Protein AF-A0A7J4B495-F1 (afdb_monomer_lite)

Secondary structure (DSSP, 8-state):
----PPP---PPPPPPPP-------------S---HHHHTTTT----S--S---GGG-----PPPHHHHHHHHHHHHHHHTTPEEEEEEE-SSSEEEEEEEETTEEEEEEEETTTEEEEESS--PPPSS--HHHHHHHHHHTT-EEEEEE--TTSSEEEEEEEETTEEEEEEEE-STT-EEEEEEGGGTTEEEEES--EE-SS-EE-TTSBP---

pLDDT: mean 76.3, std 25.97, range [24.94, 98.62]

Structure (mmCIF, N/CA/C/O backbone):
data_AF-A0A7J4B495-F1
#
_entry.id   AF-A0A7J4B495-F1
#
loop_
_atom_site.group_PDB
_atom_site.id
_atom_site.type_symbol
_atom_site.label_atom_id
_atom_site.label_alt_id
_atom_site.label_comp_id
_atom_site.label_asym_id
_atom_site.label_entity_id
_atom_site.label_seq_id
_atom_site.pdbx_PDB_ins_code
_atom_site.Cartn_x
_atom_site.Cartn_y
_atom_site.Cartn_z
_atom_site.occupancy
_atom_site.B_iso_or_equiv
_atom_site.auth_seq_id
_atom_site.auth_comp_id
_atom_site.auth_asym_id
_atom_site.auth_atom_id
_atom_site.pdbx_PDB_model_num
ATOM 1 N N . MET A 1 1 ? 45.928 53.768 61.281 1.00 44.25 1 MET A N 1
ATOM 2 C CA . MET A 1 1 ? 46.251 52.403 61.746 1.00 44.25 1 MET A CA 1
ATOM 3 C C . MET A 1 1 ? 44.958 51.709 62.121 1.00 44.25 1 MET A C 1
ATOM 5 O O . MET A 1 1 ? 44.380 52.077 63.130 1.00 44.25 1 MET A O 1
ATOM 9 N N . LEU A 1 2 ? 44.488 50.797 61.270 1.00 39.75 2 LEU A N 1
ATOM 10 C CA . LEU A 1 2 ? 43.827 49.526 61.597 1.00 39.75 2 LEU A CA 1
ATOM 11 C C . LEU A 1 2 ? 43.293 48.959 60.277 1.00 39.75 2 LEU A C 1
ATOM 13 O O . LEU A 1 2 ? 42.481 49.580 59.598 1.00 39.75 2 LEU A O 1
ATOM 17 N N . LEU A 1 3 ? 43.879 47.830 59.885 1.00 41.00 3 LEU A N 1
ATOM 18 C CA . LEU A 1 3 ? 43.593 47.092 58.664 1.00 41.00 3 LEU A CA 1
ATOM 19 C C . LEU A 1 3 ? 42.232 46.393 58.753 1.00 41.00 3 LEU A C 1
ATOM 21 O O . LEU A 1 3 ? 41.859 45.900 59.814 1.00 41.00 3 LEU A O 1
ATOM 25 N N . SER A 1 4 ? 41.575 46.210 57.610 1.00 43.34 4 SER A N 1
ATOM 26 C CA . SER A 1 4 ? 40.786 44.998 57.365 1.00 43.34 4 SER A CA 1
ATOM 27 C C . SER A 1 4 ? 40.998 44.522 55.913 1.00 43.34 4 SER A C 1
ATOM 29 O O . SER A 1 4 ? 41.093 45.360 55.014 1.00 43.34 4 SER A O 1
ATOM 31 N N . PRO A 1 5 ? 41.184 43.206 55.685 1.00 52.09 5 PRO A N 1
ATOM 32 C CA . PRO A 1 5 ? 41.554 42.626 54.388 1.00 52.09 5 PRO A CA 1
ATOM 33 C C . PRO A 1 5 ? 40.331 42.313 53.496 1.00 52.09 5 PRO A C 1
ATOM 35 O O . PRO A 1 5 ? 39.200 42.316 53.987 1.00 52.09 5 PRO A O 1
ATOM 38 N N . PRO A 1 6 ? 40.533 42.013 52.193 1.00 42.44 6 PRO A N 1
ATOM 39 C CA . PRO A 1 6 ? 39.452 41.656 51.277 1.00 42.44 6 PRO A CA 1
ATOM 40 C C . PRO A 1 6 ? 38.957 40.219 51.502 1.00 42.44 6 PRO A C 1
ATOM 42 O O . PRO A 1 6 ? 39.735 39.303 51.766 1.00 42.44 6 PRO A O 1
ATOM 45 N N . VAL A 1 7 ? 37.645 40.034 51.361 1.00 41.75 7 VAL A N 1
ATOM 46 C CA . VAL A 1 7 ? 36.942 38.749 51.464 1.00 41.75 7 VAL A CA 1
ATOM 47 C C . VAL A 1 7 ? 37.062 37.984 50.140 1.00 41.75 7 VAL A C 1
ATOM 49 O O . VAL A 1 7 ? 36.640 38.473 49.095 1.00 41.75 7 VAL A O 1
ATOM 52 N N . ILE A 1 8 ? 37.601 36.767 50.194 1.00 37.16 8 ILE A N 1
ATOM 53 C CA . ILE A 1 8 ? 37.490 35.721 49.163 1.00 37.16 8 ILE A CA 1
ATOM 54 C C . ILE A 1 8 ? 37.090 34.430 49.904 1.00 37.16 8 ILE A C 1
ATOM 56 O O . ILE A 1 8 ? 37.466 34.296 51.068 1.00 37.16 8 ILE A O 1
ATOM 60 N N . ILE A 1 9 ? 36.443 33.484 49.188 1.00 36.00 9 ILE A N 1
ATOM 61 C CA . ILE A 1 9 ? 36.297 32.029 49.479 1.00 36.00 9 ILE A CA 1
ATOM 62 C C . ILE A 1 9 ? 35.017 31.706 50.298 1.00 36.00 9 ILE A C 1
ATOM 64 O O . ILE A 1 9 ? 34.790 32.324 51.325 1.00 36.00 9 ILE A O 1
ATOM 68 N N . LEU A 1 10 ? 34.100 30.780 49.969 1.00 34.19 10 LEU A N 1
ATOM 69 C CA . LEU A 1 10 ? 33.969 29.695 48.981 1.00 34.19 10 LEU A CA 1
ATOM 70 C C . LEU A 1 10 ? 32.470 29.343 48.833 1.00 34.19 10 LEU A C 1
ATOM 72 O O . LEU A 1 10 ? 31.723 29.381 49.809 1.00 34.19 10 LEU A O 1
ATOM 76 N N . SER A 1 11 ? 32.051 28.929 47.637 1.00 34.31 11 SER A N 1
ATOM 77 C CA . SER A 1 11 ? 30.763 28.274 47.378 1.00 34.31 11 SER A CA 1
ATOM 78 C C . SER A 1 11 ? 30.642 26.967 48.171 1.00 34.31 11 SER A C 1
ATOM 80 O O . SER A 1 11 ? 31.458 26.060 47.996 1.00 34.31 11 SER A O 1
ATOM 82 N N . SER A 1 12 ? 29.623 26.861 49.019 1.00 36.34 12 SER A N 1
ATOM 83 C CA . SER A 1 12 ? 29.252 25.626 49.709 1.00 36.34 12 SER A CA 1
ATOM 84 C C . SER A 1 12 ? 28.647 24.598 48.733 1.00 36.34 12 SER A C 1
ATOM 86 O O . SER A 1 12 ? 27.970 24.978 47.774 1.00 36.34 12 SER A O 1
ATOM 88 N N . PRO A 1 13 ? 28.883 23.290 48.947 1.00 39.25 13 PRO A N 1
ATOM 89 C CA . PRO A 1 13 ? 28.337 22.237 48.100 1.00 39.25 13 PRO A CA 1
ATOM 90 C C . PRO A 1 13 ? 26.846 22.029 48.401 1.00 39.25 13 PRO A C 1
ATOM 92 O O . PRO A 1 13 ? 26.441 21.899 49.556 1.00 39.25 13 PRO A O 1
ATOM 95 N N . VAL A 1 14 ? 26.029 21.988 47.349 1.00 54.09 14 VAL A N 1
ATOM 96 C CA . VAL A 1 14 ? 24.598 21.663 47.427 1.00 54.09 14 VAL A CA 1
ATOM 97 C C . VAL A 1 14 ? 24.444 20.166 47.748 1.00 54.09 14 VAL A C 1
ATOM 99 O O . VAL A 1 14 ? 25.033 19.346 47.041 1.00 54.09 14 VAL A O 1
ATOM 102 N N . PRO A 1 15 ? 23.679 19.773 48.784 1.00 43.50 15 PRO A N 1
ATOM 103 C CA . PRO A 1 15 ? 23.438 18.364 49.090 1.00 43.50 15 PRO A CA 1
ATOM 104 C C . PRO A 1 15 ? 22.461 17.734 48.079 1.00 43.50 15 PRO A C 1
ATOM 106 O O . PRO A 1 15 ? 21.543 18.415 47.612 1.00 43.50 15 PRO A O 1
ATOM 109 N N . PRO A 1 16 ? 22.604 16.439 47.738 1.00 44.75 16 PRO A N 1
ATOM 110 C CA . PRO A 1 16 ? 21.670 15.773 46.841 1.00 44.75 16 PRO A CA 1
ATOM 111 C C . PRO A 1 16 ? 20.323 15.534 47.540 1.00 44.75 16 PRO A C 1
ATOM 113 O O . PRO A 1 16 ? 20.264 15.094 48.688 1.00 44.75 16 PRO A O 1
ATOM 116 N N . LEU A 1 17 ? 19.237 15.830 46.824 1.00 44.00 17 LEU A N 1
ATOM 117 C CA . LEU A 1 17 ? 17.861 15.566 47.250 1.00 44.00 17 LEU A CA 1
ATOM 118 C C . LEU A 1 17 ? 17.556 14.052 47.258 1.00 44.00 17 LEU A C 1
ATOM 120 O O . LEU A 1 17 ? 18.130 13.308 46.458 1.00 44.00 17 LEU A O 1
ATOM 124 N N . PRO A 1 18 ? 16.637 13.580 48.121 1.00 35.12 18 PRO A N 1
ATOM 125 C CA . PRO A 1 18 ? 16.347 12.159 48.274 1.00 35.12 18 PRO A CA 1
ATOM 126 C C . PRO A 1 18 ? 15.501 11.626 47.108 1.00 35.12 18 PRO A C 1
ATOM 128 O O . PRO A 1 18 ? 14.444 12.166 46.780 1.00 35.12 18 PRO A O 1
ATOM 131 N N . VAL A 1 19 ? 15.941 10.516 46.512 1.00 36.12 19 VAL A N 1
ATOM 132 C CA . VAL A 1 19 ? 15.132 9.693 45.602 1.00 36.12 19 VAL A CA 1
ATOM 133 C C . VAL A 1 19 ? 14.098 8.920 46.420 1.00 36.12 19 VAL A C 1
ATOM 135 O O . VAL A 1 19 ? 14.439 8.023 47.189 1.00 36.12 19 VAL A O 1
ATOM 138 N N . SER A 1 20 ? 12.824 9.274 46.262 1.00 32.25 20 SER A N 1
ATOM 139 C CA . SER A 1 20 ? 11.707 8.471 46.758 1.00 32.25 20 SER A CA 1
ATOM 140 C C . SER A 1 20 ? 11.461 7.305 45.798 1.00 32.25 20 SER A C 1
ATOM 142 O O . SER A 1 20 ? 11.148 7.492 44.624 1.00 32.25 20 SER A O 1
ATOM 144 N N . PHE A 1 21 ? 11.611 6.077 46.295 1.00 28.73 21 PHE A N 1
ATOM 145 C CA . PHE A 1 21 ? 11.146 4.878 45.606 1.00 28.73 21 PHE A CA 1
ATOM 146 C C . PHE A 1 21 ? 9.628 4.780 45.779 1.00 28.73 21 PHE A C 1
ATOM 148 O O . PHE A 1 21 ? 9.144 4.300 46.800 1.00 28.73 21 PHE A O 1
ATOM 155 N N . PHE A 1 22 ? 8.863 5.232 44.786 1.00 27.34 22 PHE A N 1
ATOM 156 C CA . PHE A 1 22 ? 7.465 4.828 44.661 1.00 27.34 22 PHE A CA 1
ATOM 157 C C . PHE A 1 22 ? 7.419 3.456 43.983 1.00 27.34 22 PHE A C 1
ATOM 159 O O . PHE A 1 22 ? 7.643 3.337 42.778 1.00 27.34 22 PHE A O 1
ATOM 166 N N . SER A 1 23 ? 7.127 2.407 44.753 1.00 26.56 23 SER A N 1
ATOM 167 C CA . SER A 1 23 ? 6.687 1.130 44.197 1.00 26.56 23 SER A CA 1
ATOM 168 C C . SER A 1 23 ? 5.279 1.312 43.625 1.00 26.56 23 SER A C 1
ATOM 170 O O . SER A 1 23 ? 4.286 1.384 44.346 1.00 26.56 23 SER A O 1
ATOM 172 N N . CYS A 1 24 ? 5.176 1.423 42.301 1.00 25.56 24 CYS A N 1
ATOM 173 C CA . CYS A 1 24 ? 3.890 1.321 41.6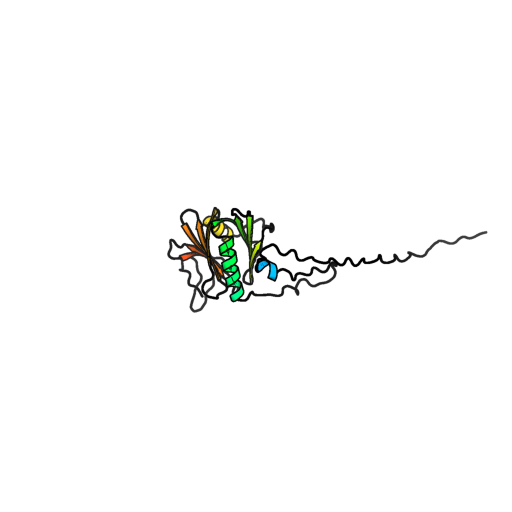24 1.00 25.56 24 CYS A CA 1
ATOM 174 C C . CYS A 1 24 ? 3.561 -0.166 41.450 1.00 25.56 24 CYS A C 1
ATOM 176 O O . CYS A 1 24 ? 4.073 -0.834 40.551 1.00 25.56 24 CYS A O 1
ATOM 178 N N . SER A 1 25 ? 2.735 -0.698 42.347 1.00 27.20 25 SER A N 1
ATOM 179 C CA . SER A 1 25 ? 2.121 -2.016 42.207 1.00 27.20 25 SER A CA 1
ATOM 180 C C . SER A 1 25 ? 1.138 -1.973 41.035 1.00 27.20 25 SER A C 1
ATOM 182 O O . SER A 1 25 ? 0.016 -1.490 41.181 1.00 27.20 25 SER A O 1
ATOM 184 N N . ILE A 1 26 ? 1.546 -2.454 39.858 1.00 32.84 26 ILE A N 1
ATOM 185 C CA . ILE A 1 26 ? 0.640 -2.600 38.713 1.00 32.84 26 ILE A CA 1
ATOM 186 C C . ILE A 1 26 ? -0.366 -3.702 39.053 1.00 32.84 26 ILE A C 1
ATOM 188 O O . ILE A 1 26 ? -0.047 -4.890 39.057 1.00 32.84 26 ILE A O 1
ATOM 192 N N . SER A 1 27 ? -1.593 -3.296 39.364 1.00 24.94 27 SER A N 1
ATOM 193 C CA . SER A 1 27 ? -2.737 -4.195 39.466 1.00 24.94 27 SER A CA 1
ATOM 194 C C . SER A 1 27 ? -3.170 -4.555 38.045 1.00 24.94 27 SER A C 1
ATOM 196 O O . SER A 1 27 ? -3.608 -3.690 37.287 1.00 24.94 27 SER A O 1
ATOM 198 N N . PHE A 1 28 ? -3.036 -5.823 37.658 1.00 28.80 28 PHE A N 1
ATOM 199 C CA . PHE A 1 28 ? -3.594 -6.313 36.399 1.00 28.80 28 PHE A CA 1
ATOM 200 C C . PHE A 1 28 ? -5.125 -6.307 36.491 1.00 28.80 28 PHE A C 1
ATOM 202 O O . PHE A 1 28 ? -5.724 -7.173 37.124 1.00 28.80 28 PHE A O 1
ATOM 209 N N . SER A 1 29 ? -5.757 -5.323 35.850 1.00 25.58 29 SER A N 1
ATOM 210 C CA . SER A 1 29 ? -7.186 -5.365 35.541 1.00 25.58 29 SER A CA 1
ATOM 211 C C . SER A 1 29 ? -7.393 -6.256 34.317 1.00 25.58 29 SER A C 1
ATOM 213 O O . SER A 1 29 ? -7.015 -5.919 33.194 1.00 25.58 29 SER A O 1
ATOM 215 N N . THR A 1 30 ? -7.962 -7.434 34.547 1.00 36.03 30 THR A N 1
ATOM 216 C CA . THR A 1 30 ? -8.329 -8.431 33.541 1.00 36.03 30 THR A CA 1
ATOM 217 C C . THR A 1 30 ? -9.576 -7.995 32.768 1.00 36.03 30 THR A C 1
ATOM 219 O O . THR A 1 30 ? -10.650 -8.555 32.944 1.00 36.03 30 THR A O 1
ATOM 222 N N . SER A 1 31 ? -9.468 -6.996 31.889 1.00 36.59 31 SER A N 1
ATOM 223 C CA . SER A 1 31 ? -10.522 -6.731 30.896 1.00 36.59 31 SER A CA 1
ATOM 224 C C . SER A 1 31 ? -10.042 -5.832 29.760 1.00 36.59 31 SER A C 1
ATOM 226 O O . SER A 1 31 ? -10.298 -4.630 29.740 1.00 36.59 31 SER A O 1
ATOM 228 N N . SER A 1 32 ? -9.345 -6.404 28.781 1.00 33.44 32 SER A N 1
ATOM 229 C CA . SER A 1 32 ? -9.397 -5.982 27.372 1.00 33.44 32 SER A CA 1
ATOM 230 C C . SER A 1 32 ? -8.533 -6.924 26.539 1.00 33.44 32 SER A C 1
ATOM 232 O O . SER A 1 32 ? -7.448 -7.322 26.950 1.00 33.44 32 SER A O 1
ATOM 234 N N . ARG A 1 33 ? -9.038 -7.325 25.370 1.00 37.97 33 ARG A N 1
ATOM 235 C CA . ARG A 1 33 ? -8.325 -8.160 24.396 1.00 37.97 33 ARG A CA 1
ATOM 236 C C . ARG A 1 33 ? -7.013 -7.471 24.007 1.00 37.97 33 ARG A C 1
ATOM 238 O O . ARG A 1 33 ? -7.027 -6.518 23.232 1.00 37.97 33 ARG A O 1
ATOM 245 N N . VAL A 1 34 ? -5.899 -7.933 24.566 1.00 31.89 34 VAL A N 1
ATOM 246 C CA . VAL A 1 34 ? -4.565 -7.418 24.252 1.00 31.89 34 VAL A CA 1
ATOM 247 C C . VAL A 1 34 ? -4.221 -7.860 22.828 1.00 31.89 34 VAL A C 1
ATOM 249 O O . VAL A 1 34 ? -4.148 -9.053 22.545 1.00 31.89 34 VAL A O 1
ATOM 252 N N . SER A 1 35 ? -4.083 -6.899 21.913 1.00 45.44 35 SER A N 1
ATOM 253 C CA . SER A 1 35 ? -3.588 -7.144 20.553 1.00 45.44 35 SER A CA 1
ATOM 254 C C . SER A 1 35 ? -2.148 -7.663 20.628 1.00 45.44 35 SER A C 1
ATOM 256 O O . SER A 1 35 ? -1.339 -7.127 21.391 1.00 45.44 35 SER A O 1
ATOM 258 N N . LEU A 1 36 ? -1.813 -8.680 19.826 1.00 48.28 36 LEU A N 1
ATOM 259 C CA . LEU A 1 36 ? -0.447 -9.207 19.708 1.00 48.28 36 LEU A CA 1
ATOM 260 C C . LEU A 1 36 ? 0.547 -8.096 19.326 1.00 48.28 36 LEU A C 1
ATOM 262 O O . LEU A 1 36 ? 1.655 -8.066 19.858 1.00 48.28 36 LEU A O 1
ATOM 266 N N . MET A 1 37 ? 0.123 -7.106 18.529 1.00 49.25 37 MET A N 1
ATOM 267 C CA . MET A 1 37 ? 0.935 -5.925 18.200 1.00 49.25 37 MET A CA 1
ATOM 268 C C . MET A 1 37 ? 1.259 -5.040 19.418 1.00 49.25 37 MET A C 1
ATOM 270 O O . MET A 1 37 ? 2.279 -4.356 19.415 1.00 49.25 37 MET A O 1
ATOM 274 N N . SER A 1 38 ? 0.433 -5.039 20.474 1.00 38.19 38 SER A N 1
ATOM 275 C CA . SER A 1 38 ? 0.736 -4.322 21.726 1.00 38.19 38 SER A CA 1
ATOM 276 C C . SER A 1 38 ? 1.693 -5.092 22.640 1.00 38.19 38 SER A C 1
ATOM 278 O O . SER A 1 38 ? 2.501 -4.470 23.330 1.00 38.19 38 SER A O 1
ATOM 280 N N . VAL A 1 39 ? 1.651 -6.429 22.628 1.00 36.12 39 VAL A N 1
ATOM 281 C CA . VAL A 1 39 ? 2.531 -7.263 23.470 1.00 36.12 39 VAL A CA 1
ATOM 282 C C . VAL A 1 39 ? 3.988 -7.152 23.017 1.00 36.12 39 VAL A C 1
ATOM 284 O O . VAL A 1 39 ? 4.874 -6.994 23.853 1.00 36.12 39 VAL A O 1
ATOM 287 N N . VAL A 1 40 ? 4.234 -7.109 21.704 1.00 40.62 40 VAL A N 1
ATOM 288 C CA . VAL A 1 40 ? 5.588 -6.949 21.138 1.00 40.62 40 VAL A CA 1
ATOM 289 C C . VAL A 1 40 ? 6.204 -5.577 21.475 1.00 40.62 40 VAL A C 1
ATOM 291 O O . VAL A 1 40 ? 7.421 -5.419 21.468 1.00 40.62 40 VAL A O 1
ATOM 294 N N . PHE A 1 41 ? 5.394 -4.579 21.850 1.00 39.91 41 PHE A N 1
ATOM 295 C CA . PHE A 1 41 ? 5.857 -3.206 22.088 1.00 39.91 41 PHE A CA 1
ATOM 296 C C . PHE A 1 41 ? 6.134 -2.857 23.564 1.00 39.91 41 PHE A C 1
ATOM 298 O O . PHE A 1 41 ? 6.632 -1.768 23.848 1.00 39.91 41 PHE A O 1
ATOM 305 N N . THR A 1 42 ? 5.842 -3.746 24.523 1.00 28.75 42 THR A N 1
ATOM 306 C CA . THR A 1 42 ? 5.923 -3.414 25.969 1.00 28.75 42 THR A CA 1
ATOM 307 C C . THR A 1 42 ? 7.346 -3.527 26.556 1.00 28.75 42 THR A C 1
ATOM 309 O O . THR A 1 42 ? 7.546 -3.357 27.753 1.00 28.75 42 THR A O 1
ATOM 312 N N . ALA A 1 43 ? 8.374 -3.731 25.727 1.00 30.86 43 ALA A N 1
ATOM 313 C CA . ALA A 1 43 ? 9.777 -3.787 26.155 1.00 30.86 43 ALA A CA 1
ATOM 314 C C . ALA A 1 43 ? 10.594 -2.530 25.780 1.00 30.86 43 ALA A C 1
ATOM 316 O O . ALA A 1 43 ? 11.787 -2.628 25.506 1.00 30.86 43 ALA A O 1
ATOM 317 N N . ILE A 1 44 ? 9.984 -1.337 25.767 1.00 34.62 44 ILE A N 1
ATOM 318 C CA . ILE A 1 44 ? 10.725 -0.067 25.643 1.00 34.62 44 ILE A CA 1
ATOM 319 C C . ILE A 1 44 ? 10.808 0.591 27.023 1.00 34.62 44 ILE A C 1
ATOM 321 O O . ILE A 1 44 ? 9.985 1.424 27.398 1.00 34.62 44 ILE A O 1
ATOM 325 N N . PHE A 1 45 ? 11.820 0.194 27.793 1.00 31.64 45 PHE A N 1
ATOM 326 C CA . PHE A 1 45 ? 12.253 0.909 28.989 1.00 31.64 45 PHE A CA 1
ATOM 327 C C . PHE A 1 45 ? 12.969 2.193 28.535 1.00 31.64 45 PHE A C 1
ATOM 329 O O . PHE A 1 45 ? 14.053 2.124 27.960 1.00 31.64 45 PHE A O 1
ATOM 336 N N . ILE A 1 46 ? 12.353 3.363 28.728 1.00 35.25 46 ILE A N 1
ATOM 337 C CA . ILE A 1 46 ? 12.997 4.661 28.472 1.00 35.25 46 ILE A CA 1
ATOM 338 C C . ILE A 1 46 ? 13.810 5.018 29.727 1.00 35.25 46 ILE A C 1
ATOM 340 O O . ILE A 1 46 ? 13.197 5.280 30.764 1.00 35.25 46 ILE A O 1
ATOM 344 N N . PRO A 1 47 ? 15.157 5.040 29.692 1.00 29.42 47 PRO A N 1
ATOM 345 C CA . PRO A 1 47 ? 15.933 5.485 30.839 1.00 29.42 47 PRO A CA 1
ATOM 346 C C . PRO A 1 47 ? 15.764 7.000 31.003 1.00 29.42 47 PRO A C 1
ATOM 348 O O . PRO A 1 47 ? 15.895 7.775 30.058 1.00 29.42 47 PRO A O 1
ATOM 351 N N . SER A 1 48 ? 15.462 7.430 32.223 1.00 34.34 48 SER A N 1
ATOM 352 C CA . SER A 1 48 ? 15.072 8.797 32.570 1.00 34.34 48 SER A CA 1
ATOM 353 C C . SER A 1 48 ? 16.237 9.788 32.713 1.00 34.34 48 SER A C 1
ATOM 355 O O . SER A 1 48 ? 16.103 10.746 33.468 1.00 34.34 48 SER A O 1
ATOM 357 N N . HIS A 1 49 ? 17.369 9.605 32.023 1.00 31.28 49 HIS A N 1
ATOM 358 C CA . HIS A 1 49 ? 18.482 10.570 32.021 1.00 31.28 49 HIS A CA 1
ATOM 359 C C . HIS A 1 49 ? 19.176 10.636 30.649 1.00 31.28 49 HIS A C 1
ATOM 361 O O . HIS A 1 49 ? 19.628 9.603 30.151 1.00 31.28 49 HIS A O 1
ATOM 367 N N . PRO A 1 50 ? 19.307 11.826 30.031 1.00 45.62 50 PRO A N 1
ATOM 368 C CA . PRO A 1 50 ? 19.996 11.971 28.764 1.00 45.62 50 PRO A CA 1
ATOM 369 C C . PRO A 1 50 ? 21.449 12.320 29.058 1.00 45.62 50 PRO A C 1
ATOM 371 O O . PRO A 1 50 ? 21.708 13.438 29.470 1.00 45.62 50 PRO A O 1
ATOM 374 N N . ASN A 1 51 ? 22.386 11.392 28.877 1.00 34.81 51 ASN A N 1
ATOM 375 C CA . ASN A 1 51 ? 23.778 11.730 28.569 1.00 34.81 51 ASN A CA 1
ATOM 376 C C . ASN A 1 51 ? 24.493 10.490 28.014 1.00 34.81 51 ASN A C 1
ATOM 378 O O . ASN A 1 51 ? 24.695 9.507 28.718 1.00 34.81 51 ASN A O 1
ATOM 382 N N . ASN A 1 52 ? 24.868 10.565 26.734 1.00 41.38 52 ASN A N 1
ATOM 383 C CA . ASN A 1 52 ? 25.713 9.609 26.009 1.00 41.38 52 ASN A CA 1
ATOM 384 C C . ASN A 1 52 ? 25.221 8.158 25.893 1.00 41.38 52 ASN A C 1
ATOM 386 O O . ASN A 1 52 ? 25.924 7.208 26.226 1.00 41.38 52 ASN A O 1
ATOM 390 N N . LEU A 1 53 ? 24.067 7.977 25.252 1.00 36.12 53 LEU A N 1
ATOM 391 C CA . LEU A 1 53 ? 23.802 6.747 24.508 1.00 36.12 53 LEU A CA 1
ATOM 392 C C . LEU A 1 53 ? 23.862 7.086 23.023 1.00 36.12 53 LEU A C 1
ATOM 394 O O . LEU A 1 53 ? 23.018 7.821 22.516 1.00 36.12 53 LEU A O 1
ATOM 398 N N . ASN A 1 54 ? 24.876 6.566 22.330 1.00 30.16 54 ASN A N 1
ATOM 399 C CA . ASN A 1 54 ? 24.895 6.520 20.874 1.00 30.16 54 ASN A CA 1
ATOM 400 C C . ASN A 1 54 ? 23.604 5.826 20.411 1.00 30.16 54 ASN A C 1
ATOM 402 O O . ASN A 1 54 ? 23.482 4.603 20.482 1.00 30.16 54 ASN A O 1
ATOM 406 N N . ILE A 1 55 ? 22.632 6.623 19.955 1.00 37.78 55 ILE A N 1
ATOM 407 C CA . ILE A 1 55 ? 21.289 6.194 19.520 1.00 37.78 55 ILE A CA 1
ATOM 408 C C . ILE A 1 55 ? 21.368 5.186 18.350 1.00 37.78 55 ILE A C 1
ATOM 410 O O . ILE A 1 55 ? 20.393 4.521 18.012 1.00 37.78 55 ILE A O 1
ATOM 414 N N . THR A 1 56 ? 22.552 4.991 17.767 1.00 34.97 56 THR A N 1
ATOM 415 C CA . THR A 1 56 ? 22.819 4.043 16.684 1.00 34.97 56 THR A CA 1
ATOM 416 C C . THR A 1 56 ? 22.724 2.569 17.089 1.00 34.97 56 THR A C 1
ATOM 418 O O . THR A 1 56 ? 22.555 1.736 16.207 1.00 34.97 56 THR A O 1
ATOM 421 N N . ASN A 1 57 ? 22.789 2.223 18.383 1.00 31.39 57 ASN A N 1
ATOM 422 C CA . ASN A 1 57 ? 22.975 0.826 18.815 1.00 31.39 57 ASN A CA 1
ATOM 423 C C . ASN A 1 57 ? 21.759 0.172 19.502 1.00 31.39 57 ASN A C 1
ATOM 425 O O . ASN A 1 57 ? 21.881 -0.946 19.992 1.00 31.39 57 ASN A O 1
ATOM 429 N N . LEU A 1 58 ? 20.585 0.819 19.516 1.00 34.44 58 LEU A N 1
ATOM 430 C CA . LEU A 1 58 ? 19.338 0.223 20.039 1.00 34.44 58 LEU A CA 1
ATOM 431 C C . LEU A 1 58 ? 18.248 0.005 18.978 1.00 34.44 58 LEU A C 1
ATOM 433 O O . LEU A 1 58 ? 17.097 -0.265 19.310 1.00 34.44 58 LEU A O 1
ATOM 437 N N . THR A 1 59 ? 18.604 0.061 17.693 1.00 34.06 59 THR A N 1
ATOM 438 C CA . THR A 1 59 ? 17.752 -0.515 16.645 1.00 34.06 59 THR A CA 1
ATOM 439 C C . THR A 1 59 ? 18.066 -2.003 16.588 1.00 34.06 59 THR A C 1
ATOM 441 O O . THR A 1 59 ? 18.833 -2.450 15.741 1.00 34.06 59 THR A O 1
ATOM 444 N N . TYR A 1 60 ? 17.537 -2.781 17.534 1.00 39.09 60 TYR A N 1
ATOM 445 C CA . TYR A 1 60 ? 17.480 -4.224 17.336 1.00 39.09 60 TYR A CA 1
ATOM 446 C C . TYR A 1 60 ? 16.618 -4.417 16.088 1.00 39.09 60 TYR A C 1
ATOM 448 O O . TYR A 1 60 ? 15.418 -4.138 16.112 1.00 39.09 60 TYR A O 1
ATOM 456 N N . SER A 1 61 ? 17.242 -4.778 14.967 1.00 44.09 61 SER A N 1
ATOM 457 C CA . SER A 1 61 ? 16.562 -5.102 13.717 1.00 44.09 61 SER A CA 1
ATOM 458 C C . SER A 1 61 ? 15.825 -6.425 13.911 1.00 44.09 61 SER A C 1
ATOM 460 O O . SER A 1 61 ? 16.241 -7.464 13.402 1.00 44.09 61 SER A O 1
ATOM 462 N N . MET A 1 62 ? 14.768 -6.407 14.724 1.00 53.66 62 MET A N 1
ATOM 463 C CA . MET A 1 62 ? 13.809 -7.496 14.813 1.00 53.66 62 MET A CA 1
ATOM 464 C C . MET A 1 62 ? 13.019 -7.478 13.514 1.00 53.66 62 MET A C 1
ATOM 466 O O . MET A 1 62 ? 11.989 -6.822 13.390 1.00 53.66 62 MET A O 1
ATOM 470 N N . GLN A 1 63 ? 13.558 -8.163 12.511 1.00 59.53 63 GLN A N 1
ATOM 471 C CA . GLN A 1 63 ? 12.717 -8.687 11.455 1.00 59.53 63 GLN A CA 1
ATOM 472 C C . GLN A 1 63 ? 11.760 -9.673 12.119 1.00 59.53 63 GLN A C 1
ATOM 474 O O . GLN A 1 63 ? 12.206 -10.633 12.748 1.00 59.53 63 GLN A O 1
ATOM 479 N N . LEU A 1 64 ? 10.464 -9.390 12.022 1.00 66.88 64 LEU A N 1
ATOM 480 C CA . LEU A 1 64 ? 9.431 -10.293 12.510 1.00 66.88 64 LEU A CA 1
ATOM 481 C C . LEU A 1 64 ? 9.512 -11.615 11.735 1.00 66.88 64 LEU A C 1
ATOM 483 O O . LEU A 1 64 ? 9.787 -11.619 10.529 1.00 66.88 64 LEU A O 1
ATOM 487 N N . ALA A 1 65 ? 9.290 -12.724 12.432 1.00 75.19 65 ALA A N 1
ATOM 488 C CA . ALA A 1 65 ? 9.248 -14.049 11.836 1.00 75.19 65 ALA A CA 1
ATOM 489 C C . ALA A 1 65 ? 8.015 -14.197 10.930 1.00 75.19 65 ALA A C 1
ATOM 491 O O . ALA A 1 65 ? 6.971 -13.586 11.157 1.00 75.19 65 ALA A O 1
ATOM 492 N N . ASP A 1 66 ? 8.099 -15.064 9.922 1.00 74.00 66 ASP A N 1
ATOM 493 C CA . ASP A 1 66 ? 7.040 -15.245 8.917 1.00 74.00 66 ASP A CA 1
ATOM 494 C C . ASP A 1 66 ? 5.683 -15.653 9.524 1.00 74.00 66 ASP A C 1
ATOM 496 O O . ASP A 1 66 ? 4.622 -15.237 9.053 1.00 74.00 66 ASP A O 1
ATOM 500 N N . LEU A 1 67 ? 5.711 -16.414 10.624 1.00 78.94 67 LEU A N 1
ATOM 501 C CA . LEU A 1 67 ? 4.517 -16.784 11.388 1.00 78.94 67 LEU A CA 1
ATOM 502 C C . LEU A 1 67 ? 3.856 -15.575 12.068 1.00 78.94 67 LEU A C 1
ATOM 504 O O . LEU A 1 67 ? 2.635 -15.529 12.202 1.00 78.94 67 LEU A O 1
ATOM 508 N N . GLU A 1 68 ? 4.632 -14.584 12.499 1.00 82.62 68 GLU A N 1
ATOM 509 C CA . GLU A 1 68 ? 4.087 -13.371 13.115 1.00 82.62 68 GLU A CA 1
ATOM 510 C C . GLU A 1 68 ? 3.299 -12.560 12.082 1.00 82.62 68 GLU A C 1
ATOM 512 O O . GLU A 1 68 ? 2.227 -12.037 12.394 1.00 82.62 68 GLU A O 1
ATOM 517 N N . TYR A 1 69 ? 3.755 -12.551 10.825 1.00 85.25 69 TYR A N 1
ATOM 518 C CA . TYR A 1 69 ? 3.044 -11.910 9.720 1.00 85.25 69 TYR A CA 1
ATOM 519 C C . TYR A 1 69 ? 1.673 -12.518 9.437 1.00 85.25 69 TYR A C 1
ATOM 521 O O . TYR A 1 69 ? 0.756 -11.775 9.091 1.00 85.25 69 TYR A O 1
ATOM 529 N N . PHE A 1 70 ? 1.486 -13.815 9.680 1.00 87.88 70 PHE A N 1
ATOM 530 C CA . PHE A 1 70 ? 0.172 -14.451 9.570 1.00 87.88 70 PHE A CA 1
ATOM 531 C C . PHE A 1 70 ? -0.827 -13.868 10.566 1.00 87.88 70 PHE A C 1
ATOM 533 O O . PHE A 1 70 ? -1.954 -13.507 10.210 1.00 87.88 70 PHE A O 1
ATOM 540 N N . TYR A 1 71 ? -0.405 -13.717 11.822 1.00 90.81 71 TYR A N 1
ATOM 541 C CA . TYR A 1 71 ? -1.247 -13.111 12.848 1.00 90.81 71 TYR A CA 1
ATOM 542 C C . TYR A 1 71 ? -1.481 -11.624 12.583 1.00 90.81 71 TYR A C 1
ATOM 544 O O . TYR A 1 71 ? -2.609 -11.161 12.748 1.00 90.81 71 TYR A O 1
ATOM 552 N N . ILE A 1 72 ? -0.464 -10.901 12.107 1.00 91.44 72 ILE A N 1
ATOM 553 C CA . ILE A 1 72 ? -0.588 -9.490 11.722 1.00 91.44 72 ILE A CA 1
ATOM 554 C C . ILE A 1 72 ? -1.583 -9.330 10.575 1.00 91.44 72 ILE A C 1
ATOM 556 O O . ILE A 1 72 ? -2.494 -8.514 10.682 1.00 91.44 72 ILE A O 1
ATOM 560 N N . ALA A 1 73 ? -1.471 -10.125 9.509 1.00 93.81 73 ALA A N 1
ATOM 561 C CA . ALA A 1 73 ? -2.391 -10.089 8.376 1.00 93.81 73 ALA A CA 1
ATOM 562 C C . ALA A 1 73 ? -3.831 -10.343 8.832 1.00 93.81 73 ALA A C 1
ATOM 564 O O . ALA A 1 73 ? -4.738 -9.578 8.502 1.00 93.81 73 ALA A O 1
ATOM 565 N N . LYS A 1 74 ? -4.037 -11.374 9.660 1.00 94.31 74 LYS A N 1
ATOM 566 C CA . LYS A 1 74 ? -5.351 -11.722 10.211 1.00 94.31 74 LYS A CA 1
ATOM 567 C C . LYS A 1 74 ? -5.924 -10.613 11.097 1.00 94.31 74 LYS A C 1
ATOM 569 O O . LYS A 1 74 ? -7.105 -10.286 10.973 1.00 94.31 74 LYS A O 1
ATOM 574 N N . GLU A 1 75 ? -5.106 -10.029 11.971 1.00 95.00 75 GLU A N 1
ATOM 575 C CA . GLU A 1 75 ? -5.501 -8.916 12.838 1.00 95.00 75 GLU A CA 1
ATOM 576 C C . GLU A 1 75 ? -5.864 -7.675 12.014 1.00 95.00 75 GLU A C 1
ATOM 578 O O . GLU A 1 75 ? -6.934 -7.091 12.202 1.00 95.00 75 GLU A O 1
ATOM 583 N N . MET A 1 76 ? -5.003 -7.297 11.068 1.00 96.31 76 MET A N 1
ATOM 584 C CA . MET A 1 76 ? -5.223 -6.153 10.190 1.00 96.31 76 MET A CA 1
ATOM 585 C C . MET A 1 76 ? -6.474 -6.341 9.340 1.00 96.31 76 MET A C 1
ATOM 587 O O . MET A 1 76 ? -7.270 -5.413 9.244 1.00 96.31 76 MET A O 1
ATOM 591 N N . ASN A 1 77 ? -6.698 -7.530 8.777 1.00 97.44 77 ASN A N 1
ATOM 592 C CA . ASN A 1 77 ? -7.908 -7.826 8.017 1.00 97.44 77 ASN A CA 1
ATOM 593 C C . ASN A 1 77 ? -9.164 -7.679 8.884 1.00 97.44 77 ASN A C 1
ATOM 595 O O . ASN A 1 77 ? -10.110 -7.004 8.487 1.00 97.44 77 ASN A O 1
ATOM 599 N N . GLY A 1 78 ? -9.156 -8.248 10.095 1.00 96.44 78 GLY A N 1
ATOM 600 C CA . GLY A 1 78 ? -10.276 -8.134 11.032 1.00 96.44 78 GLY A CA 1
ATOM 601 C C . GLY A 1 78 ? -10.576 -6.693 11.455 1.00 96.44 78 GLY A C 1
ATOM 602 O O . GLY A 1 78 ? -11.732 -6.361 11.698 1.00 96.44 78 GLY A O 1
ATOM 603 N N . ARG A 1 79 ? -9.555 -5.830 11.523 1.00 95.81 79 ARG A N 1
ATOM 604 C CA . ARG A 1 79 ? -9.700 -4.418 11.904 1.00 95.81 79 ARG A CA 1
ATOM 605 C C . ARG A 1 79 ? -10.070 -3.509 10.728 1.00 95.81 79 ARG A C 1
ATOM 607 O O . ARG A 1 79 ? -10.852 -2.578 10.903 1.00 95.81 79 ARG A O 1
ATOM 614 N N . PHE A 1 80 ? -9.449 -3.716 9.569 1.00 97.81 80 PHE A N 1
ATOM 615 C CA . PHE A 1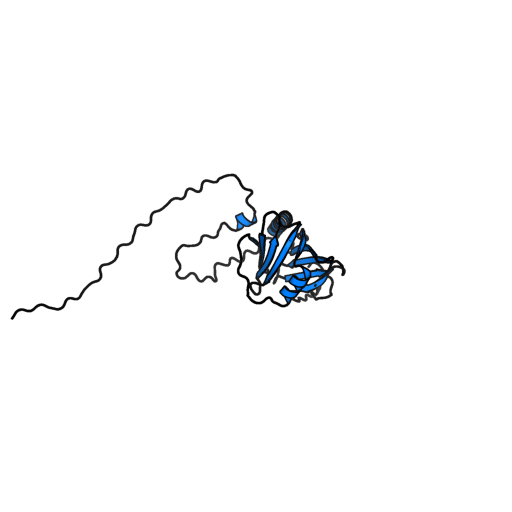 80 ? -9.432 -2.736 8.482 1.00 97.81 80 PHE A CA 1
ATOM 616 C C . PHE A 1 80 ? -10.258 -3.121 7.260 1.00 97.81 80 PHE A C 1
ATOM 618 O O . PHE A 1 80 ? -10.461 -2.272 6.392 1.00 97.81 80 PHE A O 1
ATOM 625 N N . LYS A 1 81 ? -10.803 -4.338 7.195 1.00 97.88 81 LYS A N 1
ATOM 626 C CA . LYS A 1 81 ? -11.813 -4.672 6.190 1.00 97.88 81 LYS A CA 1
ATOM 627 C C . LYS A 1 81 ? -12.999 -3.698 6.272 1.00 97.88 81 LYS A C 1
ATOM 629 O O . LYS A 1 81 ? -13.479 -3.379 7.355 1.00 97.88 81 LYS A O 1
ATOM 634 N N . GLY A 1 82 ? -13.434 -3.187 5.124 1.00 97.88 82 GLY A N 1
ATOM 635 C CA . GLY A 1 82 ? -14.465 -2.155 4.992 1.00 97.88 82 GLY A CA 1
ATOM 636 C C . GLY A 1 82 ? -14.000 -0.733 5.331 1.00 97.88 82 GLY A C 1
ATOM 637 O O . GLY A 1 82 ? -14.777 0.212 5.201 1.00 97.88 82 GLY A O 1
ATOM 638 N N . SER A 1 83 ? -12.745 -0.537 5.750 1.00 98.12 83 SER A N 1
ATOM 639 C CA . SER A 1 83 ? -12.233 0.795 6.088 1.00 98.12 83 SER A CA 1
ATOM 640 C C . SER A 1 83 ? -11.973 1.626 4.841 1.00 98.12 83 SER A C 1
ATOM 642 O O . SER A 1 83 ? -11.492 1.123 3.824 1.00 98.12 83 SER A O 1
ATOM 644 N N . ARG A 1 84 ? -12.222 2.932 4.948 1.00 98.31 84 ARG A N 1
ATOM 645 C CA . ARG A 1 84 ? -11.909 3.900 3.895 1.00 98.31 84 ARG A CA 1
ATOM 646 C C . ARG A 1 84 ? -10.468 4.372 4.006 1.00 98.31 84 ARG A C 1
ATOM 648 O O . ARG A 1 84 ? -10.013 4.748 5.086 1.00 98.31 84 ARG A O 1
ATOM 655 N N . ILE A 1 85 ? -9.774 4.401 2.878 1.00 98.25 85 ILE A N 1
ATOM 656 C CA . ILE A 1 85 ? -8.409 4.902 2.756 1.00 98.25 85 ILE A CA 1
ATOM 657 C C . ILE A 1 85 ? -8.443 6.426 2.662 1.00 98.25 85 ILE A C 1
ATOM 659 O O . ILE A 1 85 ? -9.111 7.012 1.812 1.00 98.25 85 ILE A O 1
ATOM 663 N N . GLY A 1 86 ? -7.696 7.072 3.547 1.00 96.31 86 GLY A N 1
ATOM 664 C CA . GLY A 1 86 ? -7.458 8.505 3.548 1.00 96.31 86 GLY A CA 1
ATOM 665 C C . GLY A 1 86 ? -6.185 8.871 2.789 1.00 96.31 86 GLY A C 1
ATOM 666 O O . GLY A 1 86 ? -5.873 8.347 1.721 1.00 96.31 86 GLY A O 1
ATOM 667 N N . LYS A 1 87 ? -5.423 9.815 3.344 1.00 93.56 87 LYS A N 1
ATOM 668 C CA . LYS A 1 87 ? -4.188 10.290 2.718 1.00 93.56 87 LYS A CA 1
ATOM 669 C C . LYS A 1 87 ? -3.034 9.310 2.962 1.00 93.56 87 LYS A C 1
ATOM 671 O O . LYS A 1 87 ? -2.804 8.857 4.083 1.00 93.56 87 LYS A O 1
ATOM 676 N N . ILE A 1 88 ? -2.262 9.056 1.909 1.00 95.75 88 ILE A N 1
ATOM 677 C CA . ILE A 1 88 ? -1.044 8.230 1.937 1.00 95.75 88 ILE A CA 1
ATOM 678 C C . ILE A 1 88 ? 0.172 9.155 1.918 1.00 95.75 88 ILE A C 1
ATOM 680 O O . ILE A 1 88 ? 0.182 10.119 1.162 1.00 95.75 88 ILE A O 1
ATOM 684 N N . TYR A 1 89 ? 1.202 8.918 2.721 1.00 94.94 89 TYR A N 1
ATOM 685 C CA . TYR A 1 89 ? 2.422 9.726 2.737 1.00 94.94 89 TYR A CA 1
ATOM 686 C C . TYR A 1 89 ? 3.658 8.835 2.777 1.00 94.94 89 TYR A C 1
ATOM 688 O O . TYR A 1 89 ? 3.626 7.721 3.288 1.00 94.94 89 TYR A O 1
ATOM 696 N N . GLN A 1 90 ? 4.771 9.377 2.305 1.00 93.62 90 GLN A N 1
ATOM 697 C CA . GLN A 1 90 ? 6.098 8.826 2.527 1.00 93.62 90 GLN A CA 1
ATOM 698 C C . GLN A 1 90 ? 6.775 9.729 3.550 1.00 93.62 90 GLN A C 1
ATOM 700 O O . GLN A 1 90 ? 6.966 10.896 3.247 1.00 93.6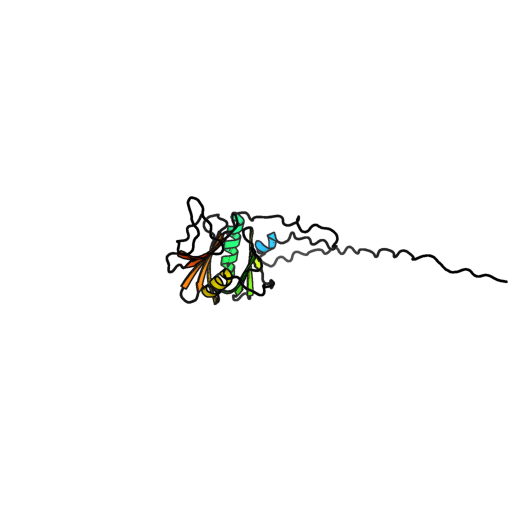2 90 GLN A O 1
ATOM 705 N N . VAL A 1 91 ? 7.058 9.227 4.754 1.00 91.06 91 VAL A N 1
ATOM 706 C CA . VAL A 1 91 ? 7.628 10.014 5.866 1.00 91.06 91 VAL A CA 1
ATOM 707 C C . VAL A 1 91 ? 9.141 10.137 5.719 1.00 91.06 91 VAL A C 1
ATOM 709 O O . VAL A 1 91 ? 9.701 11.216 5.878 1.00 91.06 91 VAL A O 1
ATOM 712 N N . THR A 1 92 ? 9.799 9.034 5.372 1.00 90.50 92 THR A N 1
ATOM 713 C CA . THR A 1 92 ? 11.232 8.984 5.057 1.00 90.50 92 THR A CA 1
ATOM 714 C C . THR A 1 92 ? 11.437 8.137 3.803 1.00 90.50 92 THR A C 1
ATOM 716 O O . THR A 1 92 ? 10.477 7.686 3.183 1.00 90.50 92 THR A O 1
ATOM 719 N N . LYS A 1 93 ? 12.685 7.859 3.409 1.00 90.38 93 LYS A N 1
ATOM 720 C CA . LYS A 1 93 ? 12.949 6.983 2.257 1.00 90.38 93 LYS A CA 1
ATOM 721 C C . LYS A 1 93 ? 12.295 5.600 2.404 1.00 90.38 93 LYS A C 1
ATOM 723 O O . LYS A 1 93 ? 11.793 5.102 1.410 1.00 90.38 93 LYS A O 1
ATOM 728 N N . LYS A 1 94 ? 12.266 5.013 3.607 1.00 92.00 94 LYS A N 1
ATOM 729 C CA . LYS A 1 94 ? 11.752 3.649 3.853 1.00 92.00 94 LYS A CA 1
ATOM 730 C C . LYS A 1 94 ? 10.475 3.589 4.704 1.00 92.00 94 LYS A C 1
ATOM 732 O O . LYS A 1 94 ? 9.876 2.522 4.788 1.00 92.00 94 LYS A O 1
ATOM 737 N N . VAL A 1 95 ? 10.055 4.711 5.296 1.00 93.06 95 VAL A N 1
ATOM 738 C CA . VAL A 1 95 ? 8.830 4.803 6.104 1.00 93.06 95 VAL A CA 1
ATOM 739 C C . VAL A 1 95 ? 7.695 5.375 5.263 1.00 93.06 95 VAL A C 1
ATOM 741 O O . VAL A 1 95 ? 7.772 6.513 4.789 1.00 93.06 95 VAL A O 1
ATOM 744 N N . PHE A 1 96 ? 6.600 4.634 5.167 1.00 95.12 96 PHE A N 1
ATOM 745 C CA . PHE A 1 96 ? 5.349 5.054 4.549 1.00 95.12 96 PHE A CA 1
ATOM 746 C C . PHE A 1 96 ? 4.232 5.026 5.580 1.00 95.12 96 PHE A C 1
ATOM 748 O O . PHE A 1 96 ? 4.267 4.265 6.546 1.00 95.12 96 PHE A O 1
ATOM 755 N N . LYS A 1 97 ? 3.220 5.861 5.371 1.00 94.38 97 LYS A N 1
ATOM 756 C CA . LYS A 1 97 ? 2.012 5.842 6.183 1.00 94.38 97 LYS A CA 1
ATOM 757 C C . LYS A 1 97 ? 0.766 5.949 5.328 1.00 94.38 97 LYS A C 1
ATOM 759 O O . LYS A 1 97 ? 0.734 6.706 4.358 1.00 94.38 97 LYS A O 1
ATOM 764 N N . MET A 1 98 ? -0.273 5.237 5.725 1.00 96.56 98 MET A N 1
ATOM 765 C CA . MET A 1 98 ? -1.582 5.254 5.094 1.00 96.56 98 MET A CA 1
ATOM 766 C C . MET A 1 98 ? -2.630 5.508 6.167 1.00 96.56 98 MET A C 1
ATOM 768 O O . MET A 1 98 ? -2.777 4.726 7.104 1.00 96.56 98 MET A O 1
ATOM 772 N N . GLN A 1 99 ? -3.339 6.627 6.053 1.00 96.31 99 GLN A N 1
ATOM 773 C CA . GLN A 1 99 ? -4.472 6.895 6.928 1.00 96.31 99 GLN A CA 1
ATOM 774 C C . GLN A 1 99 ? -5.641 6.011 6.510 1.00 96.31 99 GLN A C 1
ATOM 776 O O . GLN A 1 99 ? -5.932 5.897 5.321 1.00 96.31 99 GLN A O 1
ATOM 781 N N . VAL A 1 100 ? -6.321 5.423 7.483 1.00 97.38 100 VAL A N 1
ATOM 782 C CA . VAL A 1 100 ? -7.538 4.639 7.278 1.00 97.38 100 VAL A CA 1
ATOM 783 C C . VAL A 1 100 ? -8.572 5.040 8.319 1.00 97.38 100 VAL A C 1
ATOM 785 O O . VAL A 1 100 ? -8.232 5.427 9.438 1.00 97.38 100 VAL A O 1
ATOM 788 N N . SER A 1 101 ? -9.842 4.990 7.948 1.00 96.94 101 SER A N 1
ATOM 789 C CA . SER A 1 101 ? -10.941 5.328 8.847 1.00 96.94 101 SER A CA 1
ATOM 790 C C . SER A 1 101 ? -12.089 4.347 8.709 1.00 96.94 101 SER A C 1
ATOM 792 O O . SER A 1 101 ? -12.476 3.997 7.593 1.00 96.94 101 SER A O 1
ATOM 794 N N . ASN A 1 102 ? -12.653 3.967 9.843 1.00 95.69 102 ASN A N 1
ATOM 795 C CA . ASN A 1 102 ? -13.828 3.116 9.972 1.00 95.69 102 ASN A CA 1
ATOM 796 C C . ASN A 1 102 ? -14.673 3.587 11.168 1.00 95.69 102 ASN A C 1
ATOM 798 O O . ASN A 1 102 ? -14.453 4.677 11.702 1.00 95.69 102 ASN A O 1
ATOM 802 N N . GLU A 1 103 ? -15.637 2.769 11.582 1.00 94.38 103 GLU A N 1
ATOM 803 C CA . GLU A 1 103 ? -16.523 3.046 12.720 1.00 94.38 103 GLU A CA 1
ATOM 804 C C . GLU A 1 103 ? -15.758 3.176 14.050 1.00 94.38 103 GLU A C 1
ATOM 806 O O . GLU A 1 103 ? -16.120 3.992 14.893 1.00 94.38 103 GLU A O 1
ATOM 811 N N . ASP A 1 104 ? -14.632 2.465 14.200 1.00 92.00 104 ASP A N 1
ATOM 812 C CA . ASP A 1 104 ? -13.740 2.552 15.366 1.00 92.00 104 ASP A CA 1
ATOM 813 C C . ASP A 1 104 ? -12.936 3.872 15.418 1.00 92.00 104 ASP A C 1
ATOM 815 O O . ASP A 1 104 ? -12.245 4.147 16.412 1.00 92.00 104 ASP A O 1
ATOM 819 N N . GLY A 1 105 ? -12.977 4.676 14.351 1.00 93.88 105 GLY A N 1
ATOM 820 C CA . GLY A 1 105 ? -12.320 5.973 14.230 1.00 93.88 105 GLY A CA 1
ATOM 821 C C . GLY A 1 105 ? -11.207 6.009 13.181 1.00 93.88 105 GLY A C 1
ATOM 822 O O . GLY A 1 105 ? -11.210 5.281 12.190 1.00 93.88 105 GLY A O 1
ATOM 823 N N . LYS A 1 106 ? -10.252 6.926 13.376 1.00 95.31 106 LYS A N 1
ATOM 824 C CA . LYS A 1 106 ? -9.111 7.119 12.471 1.00 95.31 106 LYS A CA 1
ATOM 825 C C . LYS A 1 106 ? -7.888 6.362 12.974 1.00 95.31 106 LYS A C 1
ATOM 827 O O . LYS A 1 106 ? -7.529 6.452 14.147 1.00 95.31 106 LYS A O 1
ATOM 832 N N . PHE A 1 107 ? -7.222 5.683 12.054 1.00 95.94 107 PHE A N 1
ATOM 833 C CA . PHE A 1 107 ? -5.970 4.983 12.276 1.00 95.94 107 PHE A CA 1
ATOM 834 C C . PHE A 1 107 ? -4.946 5.386 11.220 1.00 95.94 107 PHE A C 1
ATOM 836 O O . PHE A 1 107 ? -5.272 5.813 10.112 1.00 95.94 107 PHE A O 1
ATOM 843 N N . THR A 1 108 ? -3.686 5.196 11.570 1.00 95.81 108 THR A N 1
ATOM 844 C CA . THR A 1 108 ? -2.545 5.337 10.680 1.00 95.81 108 THR A CA 1
ATOM 845 C C . THR A 1 108 ? -1.858 3.987 10.599 1.00 95.81 108 THR A C 1
ATOM 847 O O . THR A 1 108 ? -1.316 3.515 11.596 1.00 95.81 108 THR A O 1
ATOM 850 N N . ILE A 1 109 ? -1.865 3.375 9.418 1.00 96.62 109 ILE A N 1
ATOM 851 C CA . ILE A 1 109 ? -1.024 2.221 9.101 1.00 96.62 109 ILE A CA 1
ATOM 852 C C . ILE A 1 109 ? 0.373 2.753 8.777 1.00 96.62 109 ILE A C 1
ATOM 854 O O . ILE A 1 109 ? 0.510 3.659 7.955 1.00 96.62 109 ILE A O 1
ATOM 858 N N . LEU A 1 110 ? 1.395 2.214 9.432 1.00 95.88 110 LEU A N 1
ATOM 859 C CA . LEU A 1 110 ? 2.805 2.533 9.236 1.00 95.88 110 LEU A CA 1
ATOM 860 C C . LEU A 1 110 ? 3.507 1.341 8.602 1.00 95.88 110 LEU A C 1
ATOM 862 O O . LEU A 1 110 ? 3.386 0.221 9.086 1.00 95.88 110 LEU A O 1
ATOM 866 N N . ILE A 1 111 ? 4.251 1.599 7.535 1.00 95.81 111 ILE A N 1
ATOM 867 C CA . ILE A 1 111 ? 5.000 0.595 6.785 1.00 95.81 111 ILE A CA 1
ATOM 868 C C . ILE A 1 111 ? 6.462 1.021 6.813 1.00 95.81 111 ILE A C 1
ATOM 870 O O . ILE A 1 111 ? 6.819 2.062 6.260 1.00 95.81 111 ILE A O 1
ATOM 874 N N . GLN A 1 112 ? 7.296 0.224 7.462 1.00 94.06 112 GLN A N 1
ATOM 875 C CA . GLN A 1 112 ? 8.738 0.392 7.521 1.00 94.06 112 GLN A CA 1
ATOM 876 C C . GLN A 1 112 ? 9.359 -0.707 6.659 1.00 94.06 112 GLN A C 1
ATOM 878 O O . GLN A 1 112 ? 9.366 -1.866 7.053 1.00 94.06 112 GLN A O 1
ATOM 883 N N . LEU A 1 113 ? 9.861 -0.363 5.471 1.00 94.44 113 LEU A N 1
ATOM 884 C CA . LEU A 1 113 ? 10.492 -1.343 4.580 1.00 94.44 113 LEU A CA 1
ATOM 885 C C . LEU A 1 113 ? 11.939 -1.645 5.008 1.00 94.44 113 LEU A C 1
ATOM 887 O O . LEU A 1 113 ? 12.677 -0.697 5.286 1.00 94.44 113 LEU A O 1
ATOM 891 N N . PRO A 1 114 ? 12.414 -2.901 4.931 1.00 92.94 114 PRO A N 1
ATOM 892 C CA . PRO A 1 114 ? 11.663 -4.154 4.762 1.00 92.94 114 PRO A CA 1
ATOM 893 C C . PRO A 1 114 ? 11.119 -4.712 6.090 1.00 92.94 114 PRO A C 1
ATOM 895 O O . PRO A 1 114 ? 10.664 -5.841 6.129 1.00 92.94 114 PRO A O 1
ATOM 898 N N . ASP A 1 115 ? 11.245 -3.982 7.192 1.00 90.25 115 ASP A N 1
ATOM 899 C CA . ASP A 1 115 ? 11.240 -4.568 8.530 1.00 90.25 115 ASP A CA 1
ATOM 900 C C . ASP A 1 115 ? 9.850 -5.001 9.021 1.00 90.25 115 ASP A C 1
ATOM 902 O O . ASP A 1 115 ? 9.683 -6.149 9.435 1.00 90.25 115 ASP A O 1
ATOM 906 N N . TYR A 1 116 ? 8.867 -4.090 9.016 1.00 91.19 116 TYR A N 1
ATOM 907 C CA . TYR A 1 116 ? 7.545 -4.340 9.600 1.00 91.19 116 TYR A CA 1
ATOM 908 C C . TYR A 1 116 ? 6.432 -3.437 9.063 1.00 91.19 116 TYR A C 1
ATOM 910 O O . TYR A 1 116 ? 6.648 -2.344 8.532 1.00 91.19 116 TYR A O 1
ATOM 918 N N . ILE A 1 117 ? 5.199 -3.883 9.296 1.00 94.50 117 ILE A N 1
ATOM 919 C CA . ILE A 1 117 ? 3.983 -3.081 9.189 1.00 94.50 117 ILE A CA 1
ATOM 920 C C . ILE A 1 117 ? 3.281 -3.039 10.549 1.00 94.50 117 ILE A C 1
ATOM 922 O O . ILE A 1 117 ? 3.294 -4.003 11.310 1.00 94.50 117 ILE A O 1
ATOM 926 N N . THR A 1 118 ? 2.689 -1.904 10.890 1.00 93.75 118 THR A N 1
ATOM 927 C CA . THR A 1 118 ? 1.922 -1.746 12.128 1.00 93.75 118 THR A CA 1
ATOM 928 C C . THR A 1 118 ? 0.840 -0.690 11.945 1.00 93.75 118 THR A C 1
ATOM 930 O O . THR A 1 118 ? 0.741 -0.058 10.893 1.00 93.75 118 THR A O 1
ATOM 933 N N . TYR A 1 119 ? 0.012 -0.473 12.960 1.00 94.81 119 TYR A N 1
ATOM 934 C CA . TYR A 1 119 ? -0.990 0.579 12.950 1.00 94.81 119 TYR A CA 1
ATOM 935 C C . TYR A 1 119 ? -1.087 1.279 14.306 1.00 94.81 119 TYR A C 1
ATOM 937 O O . TYR A 1 119 ? -0.840 0.701 15.360 1.00 94.81 119 TYR A O 1
ATOM 945 N N . THR A 1 120 ? -1.450 2.559 14.288 1.00 93.00 120 THR A N 1
ATOM 946 C CA . THR A 1 120 ? -1.568 3.392 15.488 1.00 93.00 120 THR A CA 1
ATOM 947 C C . THR A 1 120 ? -2.720 4.379 15.355 1.00 93.00 120 THR A C 1
ATOM 949 O O . THR A 1 120 ? -3.082 4.784 14.254 1.00 93.00 120 THR A O 1
ATOM 952 N N . ARG A 1 121 ? -3.298 4.794 16.485 1.00 91.88 121 ARG A N 1
ATOM 953 C CA . ARG A 1 121 ? -4.250 5.920 16.548 1.00 91.88 121 ARG A CA 1
ATOM 954 C C . ARG A 1 121 ? -3.548 7.273 16.701 1.00 91.88 121 ARG A C 1
ATOM 956 O O . ARG A 1 121 ? -4.188 8.310 16.578 1.00 91.88 121 ARG A O 1
ATOM 963 N N . ARG A 1 122 ? -2.246 7.266 17.007 1.00 84.81 12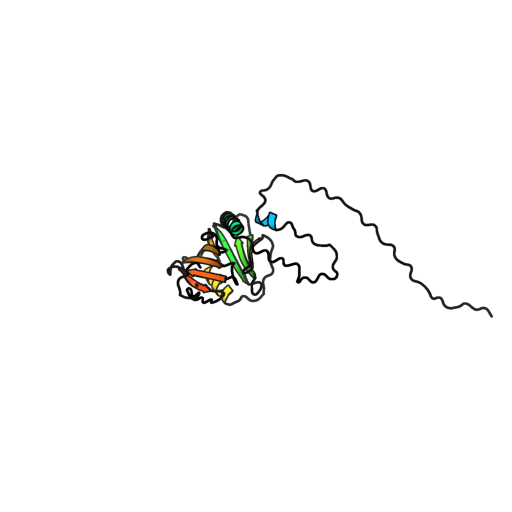2 ARG A N 1
ATOM 964 C CA . ARG A 1 122 ? -1.455 8.488 17.181 1.00 84.81 122 ARG A CA 1
ATOM 965 C C . ARG A 1 122 ? -1.219 9.159 15.837 1.00 84.81 122 ARG A C 1
ATOM 967 O O . ARG A 1 122 ? -1.024 8.482 14.825 1.00 84.81 122 ARG A O 1
ATOM 974 N N . ASP A 1 123 ? -1.201 10.486 15.854 1.00 77.69 123 ASP A N 1
ATOM 975 C CA . ASP A 1 123 ? -0.748 11.231 14.693 1.00 77.69 123 ASP A CA 1
ATOM 976 C C . ASP A 1 123 ? 0.765 11.060 14.533 1.00 77.69 123 ASP A C 1
ATOM 978 O O . ASP A 1 123 ? 1.523 11.014 15.505 1.00 77.69 123 ASP A O 1
ATOM 982 N N . VAL A 1 124 ? 1.191 10.918 13.287 1.00 81.50 124 VAL A N 1
ATOM 983 C CA . VAL A 1 124 ? 2.595 10.774 12.910 1.00 81.50 124 VAL A CA 1
ATOM 984 C C . VAL A 1 124 ? 2.902 11.954 12.007 1.00 81.50 124 VAL A C 1
ATOM 986 O O . VAL A 1 124 ? 2.131 12.174 11.070 1.00 81.50 124 VAL A O 1
ATOM 989 N N . PRO A 1 125 ? 3.996 12.704 12.219 1.00 78.50 125 PRO A N 1
ATOM 990 C CA . PRO A 1 125 ? 4.299 13.878 11.410 1.00 78.50 125 PRO A CA 1
ATOM 991 C C . PRO A 1 125 ? 4.344 13.539 9.913 1.00 78.50 125 PRO A C 1
ATOM 993 O O . PRO A 1 125 ? 4.722 12.440 9.491 1.00 78.50 125 PRO A O 1
ATOM 996 N N . SER A 1 126 ? 3.842 14.457 9.089 1.00 79.56 126 SER A N 1
ATOM 997 C CA . SER A 1 126 ? 3.858 14.349 7.626 1.00 79.56 126 SER A CA 1
ATOM 998 C C . SER A 1 126 ? 4.956 15.255 7.081 1.00 79.56 126 SER A C 1
ATOM 1000 O O . SER A 1 126 ? 5.037 16.391 7.541 1.00 79.56 126 SER A O 1
ATOM 1002 N N . PRO A 1 127 ? 5.747 14.827 6.088 1.00 78.94 127 PRO A N 1
ATOM 1003 C CA . PRO A 1 127 ? 6.575 15.768 5.353 1.00 78.94 127 PRO A CA 1
ATOM 1004 C C . PRO A 1 127 ? 5.696 16.700 4.519 1.00 78.94 127 PRO A C 1
ATOM 1006 O O . PRO A 1 127 ? 4.570 16.347 4.149 1.00 78.94 127 PRO A O 1
ATOM 1009 N N . GLU A 1 128 ? 6.232 17.876 4.206 1.00 67.25 128 GLU A N 1
ATOM 1010 C CA . GLU A 1 128 ? 5.508 18.912 3.466 1.00 67.25 128 GLU A CA 1
ATOM 1011 C C . GLU A 1 128 ? 5.258 18.528 2.001 1.00 67.25 128 GLU A C 1
ATOM 1013 O O . GLU A 1 128 ? 4.187 18.822 1.472 1.00 67.25 128 GLU A O 1
ATOM 1018 N N . SER A 1 129 ? 6.189 17.811 1.355 1.00 76.81 129 SER A N 1
ATOM 1019 C CA . SER A 1 129 ? 6.096 17.488 -0.076 1.00 76.81 129 SER A CA 1
ATOM 1020 C C . SER A 1 129 ? 6.010 15.977 -0.355 1.00 76.81 129 SER A C 1
ATOM 1022 O O . SER A 1 129 ? 6.892 15.222 0.066 1.00 76.81 129 SER A O 1
ATOM 1024 N N . PRO A 1 130 ? 4.959 15.494 -1.052 1.00 83.88 130 PRO A N 1
ATOM 1025 C CA . PRO A 1 130 ? 4.828 14.089 -1.426 1.00 83.88 130 PRO A CA 1
ATOM 1026 C C . PRO A 1 130 ? 5.714 13.729 -2.629 1.00 83.88 130 PRO A C 1
ATOM 1028 O O . PRO A 1 130 ? 5.857 14.503 -3.569 1.00 83.88 130 PRO A O 1
ATOM 1031 N N . SER A 1 131 ? 6.248 12.505 -2.652 1.00 90.94 131 SER A N 1
ATOM 1032 C CA . SER A 1 131 ? 6.954 11.977 -3.826 1.00 90.94 131 SER A CA 1
ATOM 1033 C C . SER A 1 131 ? 5.993 11.631 -4.974 1.00 90.94 131 SER A C 1
ATOM 1035 O O . SER A 1 131 ? 4.810 11.364 -4.752 1.00 90.94 131 SER A O 1
ATOM 1037 N N . ASN A 1 132 ? 6.509 11.551 -6.207 1.00 92.75 132 ASN A N 1
ATOM 1038 C CA . ASN A 1 132 ? 5.724 11.155 -7.389 1.00 92.75 132 ASN A CA 1
ATOM 1039 C C . ASN A 1 132 ? 5.037 9.791 -7.212 1.00 92.75 132 ASN A C 1
ATOM 1041 O O . ASN A 1 132 ? 3.890 9.611 -7.616 1.00 92.75 132 ASN A O 1
ATOM 1045 N N . PHE A 1 133 ? 5.721 8.846 -6.561 1.00 95.00 133 PHE A N 1
ATOM 1046 C CA . PHE A 1 133 ? 5.165 7.541 -6.204 1.00 95.00 133 PHE A CA 1
ATOM 1047 C C . PHE A 1 133 ? 3.930 7.683 -5.300 1.00 95.00 133 PHE A C 1
ATOM 1049 O O . PHE A 1 133 ? 2.873 7.126 -5.593 1.00 95.00 133 PHE A O 1
ATOM 1056 N N . ILE A 1 134 ? 4.028 8.497 -4.244 1.00 95.88 134 ILE A N 1
ATOM 1057 C CA . ILE A 1 134 ? 2.902 8.776 -3.346 1.00 95.88 134 ILE A CA 1
ATOM 1058 C C . ILE A 1 134 ? 1.762 9.477 -4.076 1.00 95.88 134 ILE A C 1
ATOM 1060 O O . ILE A 1 134 ? 0.601 9.151 -3.842 1.00 95.88 134 ILE A O 1
ATOM 1064 N N . MET A 1 135 ? 2.064 10.429 -4.957 1.00 95.56 135 MET A N 1
ATOM 1065 C CA . MET A 1 135 ? 1.034 11.104 -5.746 1.00 95.56 135 MET A CA 1
ATOM 1066 C C . MET A 1 135 ? 0.278 10.123 -6.646 1.00 95.56 135 MET A C 1
ATOM 1068 O O . MET A 1 135 ? -0.949 10.199 -6.729 1.00 95.56 135 MET A O 1
ATOM 1072 N N . ALA A 1 136 ? 0.983 9.172 -7.262 1.00 96.56 136 ALA A N 1
ATOM 1073 C CA . ALA A 1 136 ? 0.362 8.118 -8.054 1.00 96.56 136 ALA A CA 1
ATOM 1074 C C . ALA A 1 136 ? -0.541 7.218 -7.194 1.00 96.56 136 ALA A C 1
ATOM 1076 O O . ALA A 1 136 ? -1.699 7.019 -7.555 1.00 96.56 136 ALA A O 1
ATOM 1077 N N . LEU A 1 137 ? -0.074 6.763 -6.023 1.00 97.31 137 LEU A N 1
ATOM 1078 C CA . LEU A 1 137 ? -0.910 5.999 -5.087 1.00 97.31 137 LEU A CA 1
ATOM 1079 C C . LEU A 1 137 ? -2.147 6.788 -4.650 1.00 97.31 137 LEU A C 1
ATOM 1081 O O . LEU A 1 137 ? -3.256 6.267 -4.698 1.00 97.31 137 LEU A O 1
ATOM 1085 N N . ARG A 1 138 ? -1.986 8.064 -4.278 1.00 96.56 138 ARG A N 1
ATOM 1086 C CA . ARG A 1 138 ? -3.105 8.926 -3.868 1.00 96.56 138 ARG A CA 1
ATOM 1087 C C . ARG A 1 138 ? -4.154 9.059 -4.961 1.00 96.56 138 ARG A C 1
ATOM 1089 O O . ARG A 1 138 ? -5.338 9.002 -4.646 1.00 96.56 138 ARG A O 1
ATOM 1096 N N . LYS A 1 139 ? -3.736 9.210 -6.219 1.00 96.62 139 LYS A N 1
ATOM 1097 C CA . LYS A 1 139 ? -4.648 9.313 -7.366 1.00 96.62 139 LYS A CA 1
ATOM 1098 C C . LYS A 1 139 ? -5.496 8.049 -7.562 1.00 96.62 139 LYS A C 1
ATOM 1100 O O . LYS A 1 139 ? -6.575 8.148 -8.131 1.00 96.62 139 LYS A O 1
ATOM 1105 N N . ARG A 1 140 ? -5.007 6.878 -7.139 1.00 96.50 140 ARG A N 1
ATOM 1106 C CA . ARG A 1 140 ? -5.701 5.591 -7.309 1.00 96.50 140 ARG A CA 1
ATOM 1107 C C . ARG A 1 140 ? -6.482 5.143 -6.079 1.00 96.50 140 ARG A C 1
ATOM 1109 O O . ARG A 1 140 ? -7.551 4.575 -6.232 1.00 96.50 140 ARG A O 1
ATOM 1116 N N . LEU A 1 141 ? -5.935 5.368 -4.886 1.00 97.88 141 LEU A N 1
ATOM 1117 C CA . LEU A 1 141 ? -6.386 4.712 -3.657 1.00 97.88 141 LEU A CA 1
ATOM 1118 C C . LEU A 1 141 ? -7.148 5.623 -2.692 1.00 97.88 141 LEU A C 1
ATOM 1120 O O . LEU A 1 141 ? -7.832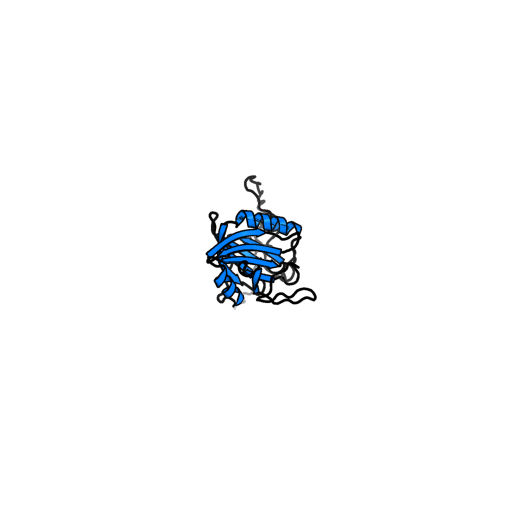 5.117 -1.806 1.00 97.88 141 LEU A O 1
ATOM 1124 N N . THR A 1 142 ? -7.022 6.950 -2.805 1.00 96.94 142 THR A N 1
ATOM 1125 C CA . THR A 1 142 ? -7.687 7.865 -1.859 1.00 96.94 142 THR A CA 1
ATOM 1126 C C . THR A 1 142 ? -9.204 7.711 -1.961 1.00 96.94 142 THR A C 1
ATOM 1128 O O . THR A 1 142 ? -9.751 7.705 -3.057 1.00 96.94 142 THR A O 1
ATOM 1131 N N . ASN A 1 143 ? -9.890 7.632 -0.820 1.00 97.38 143 ASN A N 1
ATOM 1132 C CA . ASN A 1 143 ? -11.320 7.322 -0.695 1.00 97.38 143 ASN A CA 1
ATOM 1133 C C . ASN A 1 143 ? -11.720 5.903 -1.135 1.00 97.38 143 ASN A C 1
ATOM 1135 O O . ASN A 1 143 ? -12.915 5.598 -1.147 1.00 97.38 143 ASN A O 1
ATOM 1139 N N . GLY A 1 144 ? -10.751 5.042 -1.457 1.00 98.00 144 GLY A N 1
ATOM 1140 C CA . GLY A 1 144 ? -10.981 3.621 -1.684 1.00 98.00 144 GLY A CA 1
ATOM 1141 C C . GLY A 1 144 ? -11.386 2.883 -0.410 1.00 98.00 144 GLY A C 1
ATOM 1142 O O . GLY A 1 144 ? -11.186 3.385 0.697 1.00 98.00 144 GLY A O 1
ATOM 1143 N N . VAL A 1 145 ? -11.951 1.692 -0.563 1.00 98.50 145 VAL A N 1
ATOM 1144 C CA . VAL A 1 145 ? -12.360 0.797 0.521 1.00 98.50 145 VAL A CA 1
ATOM 1145 C C . VAL A 1 145 ? -11.469 -0.439 0.504 1.00 98.50 145 VAL A C 1
ATOM 1147 O O . VAL A 1 145 ? -11.244 -1.031 -0.548 1.00 98.50 145 VAL A O 1
ATOM 1150 N N . ILE A 1 146 ? -10.936 -0.816 1.665 1.00 98.62 146 ILE A N 1
ATOM 1151 C CA . ILE A 1 146 ? -10.165 -2.053 1.824 1.00 98.62 146 ILE A CA 1
ATOM 1152 C C . ILE A 1 146 ? -11.148 -3.225 1.891 1.00 98.62 146 ILE A C 1
ATOM 1154 O O . ILE A 1 146 ? -11.908 -3.338 2.848 1.00 98.62 146 ILE A O 1
ATOM 1158 N N . GLU A 1 147 ? -11.121 -4.111 0.905 1.00 98.38 147 GLU A N 1
ATOM 1159 C CA . GLU A 1 147 ? -12.004 -5.281 0.815 1.00 98.38 147 GLU A CA 1
ATOM 1160 C C . GLU A 1 147 ? -11.460 -6.478 1.598 1.00 98.38 147 GLU A C 1
ATOM 1162 O O . GLU A 1 147 ? -12.203 -7.202 2.270 1.00 98.38 147 GLU A O 1
ATOM 1167 N N . SER A 1 148 ? -10.145 -6.680 1.535 1.00 98.25 148 SER A N 1
ATOM 1168 C CA . SER A 1 148 ? -9.446 -7.689 2.324 1.00 98.25 148 SER A CA 1
ATOM 1169 C C . SER A 1 148 ? -7.965 -7.364 2.471 1.00 98.25 148 SER A C 1
ATOM 1171 O O . SER A 1 148 ? -7.385 -6.613 1.682 1.00 98.25 148 SER A O 1
ATOM 1173 N N . ILE A 1 149 ? -7.367 -7.941 3.509 1.00 97.81 149 ILE A N 1
ATOM 1174 C CA . ILE A 1 149 ? -5.926 -7.967 3.740 1.00 97.81 149 ILE A CA 1
ATOM 1175 C C . ILE A 1 149 ? -5.525 -9.426 3.939 1.00 97.81 149 ILE A C 1
ATOM 1177 O O . ILE A 1 149 ? -6.122 -10.124 4.759 1.00 97.81 149 ILE A O 1
ATOM 1181 N N . GLU A 1 150 ? -4.531 -9.891 3.197 1.00 95.31 150 GLU A N 1
ATOM 1182 C CA . GLU A 1 150 ? -4.099 -11.287 3.225 1.00 95.31 150 GLU A CA 1
ATOM 1183 C C . GLU A 1 150 ? -2.582 -11.424 3.093 1.00 95.31 150 GLU A C 1
ATOM 1185 O O . GLU A 1 150 ? -1.897 -10.538 2.580 1.00 95.31 150 GLU A O 1
ATOM 1190 N N . GLN A 1 151 ? -2.068 -12.549 3.585 1.00 93.88 151 GLN A N 1
ATOM 1191 C CA . GLN A 1 151 ? -0.689 -12.978 3.395 1.00 93.88 151 GLN A CA 1
ATOM 1192 C C . GLN A 1 151 ? -0.701 -14.172 2.432 1.00 93.88 151 GLN A C 1
ATOM 1194 O O . GLN A 1 151 ? -1.373 -15.167 2.723 1.00 93.88 151 GLN A O 1
ATOM 1199 N N . PRO A 1 152 ? 0.004 -14.105 1.293 1.00 92.56 152 PRO A N 1
ATOM 1200 C CA . PRO A 1 152 ? 0.170 -15.255 0.422 1.00 92.56 152 PRO A CA 1
ATOM 1201 C C . PRO A 1 152 ? 1.162 -16.244 1.052 1.00 92.56 152 PRO A C 1
ATOM 1203 O O . PRO A 1 152 ? 2.309 -15.902 1.341 1.00 92.56 152 PRO A O 1
ATOM 1206 N N . GLY A 1 153 ? 0.717 -17.483 1.273 1.00 88.06 153 GLY A N 1
ATOM 1207 C CA . GLY A 1 153 ? 1.554 -18.532 1.860 1.00 88.06 153 GLY A CA 1
ATOM 1208 C C . GLY A 1 153 ? 2.105 -18.147 3.239 1.00 88.06 153 GLY A C 1
ATOM 1209 O O . GLY A 1 153 ? 1.364 -17.680 4.100 1.00 88.06 153 GLY A O 1
ATOM 1210 N N . PHE A 1 154 ? 3.409 -18.349 3.434 1.00 84.00 154 PHE A N 1
ATOM 1211 C CA . PHE A 1 154 ? 4.151 -17.958 4.640 1.00 84.00 154 PHE A CA 1
ATOM 1212 C C . PHE A 1 154 ? 5.257 -16.951 4.306 1.00 84.00 154 PHE A C 1
ATOM 1214 O O . PHE A 1 154 ? 6.344 -16.998 4.866 1.00 84.00 154 PHE A O 1
ATOM 1221 N N . GLU A 1 155 ? 5.002 -16.051 3.360 1.00 88.81 155 GLU A N 1
ATOM 1222 C CA . GLU A 1 155 ? 5.979 -15.040 2.960 1.00 88.81 155 GLU A CA 1
ATOM 1223 C C . GLU A 1 155 ? 5.747 -13.715 3.681 1.00 88.81 155 GLU A C 1
ATOM 1225 O O . GLU A 1 155 ? 4.629 -13.395 4.086 1.00 88.81 155 GLU A O 1
ATOM 1230 N N . ARG A 1 156 ? 6.784 -12.879 3.794 1.00 92.31 156 ARG A N 1
ATOM 1231 C CA . ARG A 1 156 ? 6.667 -11.514 4.341 1.00 92.31 156 ARG A CA 1
ATOM 1232 C C . ARG A 1 156 ? 6.081 -10.563 3.305 1.00 92.31 156 ARG A C 1
ATOM 1234 O O . ARG A 1 156 ? 6.718 -9.597 2.890 1.00 92.31 156 ARG A O 1
ATOM 1241 N N . ILE A 1 157 ? 4.873 -10.876 2.854 1.00 94.75 157 ILE A N 1
ATOM 1242 C CA . ILE A 1 157 ? 4.110 -10.114 1.873 1.00 94.75 157 ILE A CA 1
ATOM 1243 C C . ILE A 1 157 ? 2.721 -9.868 2.438 1.00 94.75 157 ILE A C 1
ATOM 1245 O O . ILE A 1 157 ? 2.075 -10.775 2.953 1.00 94.75 157 ILE A O 1
ATOM 1249 N N . LEU A 1 158 ? 2.248 -8.634 2.316 1.00 96.56 158 LEU A N 1
ATOM 1250 C CA . LEU A 1 158 ? 0.862 -8.287 2.600 1.00 96.56 158 LEU A CA 1
ATOM 1251 C C . LEU A 1 158 ? 0.196 -7.762 1.343 1.00 96.56 158 LEU A C 1
ATOM 1253 O O . LEU A 1 158 ? 0.706 -6.855 0.683 1.00 96.56 158 LEU A O 1
ATOM 1257 N N . ILE A 1 159 ? -0.965 -8.327 1.049 1.00 97.44 159 ILE A N 1
ATOM 1258 C CA . ILE A 1 159 ? -1.796 -7.969 -0.088 1.00 97.44 159 ILE A CA 1
ATOM 1259 C C . ILE A 1 159 ? -3.057 -7.299 0.440 1.00 97.44 159 ILE A C 1
ATOM 1261 O O . ILE A 1 159 ? -3.810 -7.883 1.213 1.00 97.44 159 ILE A O 1
ATOM 1265 N N . PHE A 1 160 ? -3.280 -6.061 0.014 1.00 98.19 160 PHE A N 1
ATOM 1266 C CA . PHE A 1 160 ? -4.492 -5.299 0.273 1.00 98.19 160 PHE A CA 1
ATOM 1267 C C . PHE A 1 160 ? -5.311 -5.267 -1.013 1.00 98.19 160 PHE A C 1
ATOM 1269 O O . PHE A 1 160 ? -4.903 -4.647 -2.000 1.00 98.19 160 PHE A O 1
ATOM 1276 N N . ASN A 1 161 ? -6.482 -5.892 -0.991 1.00 98.19 161 ASN A N 1
ATOM 1277 C CA . ASN A 1 161 ? -7.454 -5.773 -2.069 1.00 98.19 161 ASN A CA 1
ATOM 1278 C C . ASN A 1 161 ? -8.328 -4.551 -1.793 1.00 98.19 161 ASN A C 1
ATOM 1280 O O . ASN A 1 161 ? -8.895 -4.419 -0.709 1.00 98.19 161 ASN A O 1
ATOM 1284 N N . ILE A 1 162 ? -8.381 -3.620 -2.743 1.00 98.56 162 ILE A N 1
ATOM 1285 C CA . ILE A 1 162 ? -8.964 -2.292 -2.553 1.00 98.56 162 ILE A CA 1
ATOM 1286 C C . ILE A 1 162 ? -9.908 -1.982 -3.710 1.00 98.56 162 ILE A C 1
ATOM 1288 O O . ILE A 1 162 ? -9.520 -2.076 -4.873 1.00 98.56 162 ILE A O 1
ATOM 1292 N N . SER A 1 163 ? -11.120 -1.534 -3.403 1.00 98.25 163 SER A N 1
ATOM 1293 C CA . SER A 1 163 ? -12.035 -0.956 -4.386 1.00 98.25 163 SER A CA 1
ATOM 1294 C C . SER A 1 163 ? -11.938 0.572 -4.345 1.00 98.25 163 SER A C 1
ATOM 1296 O O . SER A 1 163 ? -12.075 1.197 -3.295 1.00 98.25 163 SER A O 1
ATOM 1298 N N . ALA A 1 164 ? -11.652 1.223 -5.471 1.00 97.38 164 ALA A N 1
ATOM 1299 C CA . ALA A 1 164 ? -11.536 2.680 -5.527 1.00 97.38 164 ALA A CA 1
ATOM 1300 C C . ALA A 1 164 ? -11.915 3.212 -6.908 1.00 97.38 164 ALA A C 1
ATOM 1302 O O . ALA A 1 164 ? -11.459 2.700 -7.925 1.00 97.38 164 ALA A O 1
ATOM 1303 N N . HIS A 1 165 ? -12.737 4.263 -6.953 1.00 95.00 165 HIS A N 1
ATOM 1304 C CA . HIS A 1 165 ? -13.133 4.933 -8.202 1.00 95.00 165 HIS A CA 1
ATOM 1305 C C . HIS A 1 165 ? -13.696 3.990 -9.288 1.00 95.00 165 HIS A C 1
ATOM 1307 O O . HIS A 1 165 ? -13.474 4.218 -10.472 1.00 95.00 165 HIS A O 1
ATOM 1313 N N . GLY A 1 166 ? -14.402 2.922 -8.899 1.00 93.88 166 GLY A N 1
ATOM 1314 C CA . GLY A 1 166 ? -14.928 1.918 -9.837 1.00 93.88 166 GLY A CA 1
ATOM 1315 C C . GLY A 1 166 ? -13.889 0.915 -10.355 1.00 93.88 166 GLY A C 1
ATOM 1316 O O . GLY A 1 166 ? -14.213 0.093 -11.205 1.00 93.88 166 GLY A O 1
ATOM 1317 N N . HIS A 1 167 ? -12.662 0.957 -9.837 1.00 95.38 167 HIS A N 1
ATOM 1318 C CA . HIS A 1 167 ? -11.590 0.017 -10.144 1.00 95.38 167 HIS A CA 1
ATOM 1319 C C . HIS A 1 167 ? -11.285 -0.876 -8.940 1.00 95.38 167 HIS A C 1
ATOM 1321 O O . HIS A 1 167 ? -11.415 -0.459 -7.786 1.00 95.38 167 HIS A O 1
ATOM 1327 N N . ALA A 1 168 ? -10.841 -2.097 -9.224 1.00 97.12 168 ALA A N 1
ATOM 1328 C CA . ALA A 1 168 ? -10.270 -2.998 -8.235 1.00 97.12 168 ALA A CA 1
ATOM 1329 C C . ALA A 1 168 ? -8.742 -2.940 -8.330 1.00 97.12 168 ALA A C 1
ATOM 1331 O O . ALA A 1 168 ? -8.160 -3.125 -9.403 1.00 97.12 168 ALA A O 1
ATOM 1332 N N . TYR A 1 169 ? -8.103 -2.672 -7.200 1.00 98.19 169 TYR A N 1
ATOM 1333 C CA . TYR A 1 169 ? -6.663 -2.573 -7.063 1.00 98.19 169 TYR A CA 1
ATOM 1334 C C . TYR A 1 169 ? -6.140 -3.601 -6.069 1.00 98.19 169 TYR A C 1
ATOM 1336 O O . TYR A 1 169 ? -6.784 -3.904 -5.066 1.00 98.19 169 TYR A O 1
ATOM 1344 N N . THR A 1 170 ? -4.918 -4.055 -6.313 1.00 98.06 170 THR A N 1
ATOM 1345 C CA . THR A 1 170 ? -4.178 -4.928 -5.406 1.00 98.06 170 THR A CA 1
ATOM 1346 C C . THR A 1 170 ? -2.904 -4.201 -4.997 1.00 98.06 170 THR A C 1
ATOM 1348 O O . THR A 1 170 ? -1.986 -4.036 -5.800 1.00 98.06 170 THR A O 1
ATOM 1351 N N . LEU A 1 171 ? -2.863 -3.696 -3.765 1.00 98.19 171 LEU A N 1
ATOM 1352 C CA . LEU A 1 171 ? -1.676 -3.070 -3.186 1.00 98.19 171 LEU A CA 1
ATOM 1353 C C . LEU A 1 171 ? -0.856 -4.155 -2.487 1.00 98.19 171 LEU A C 1
ATOM 1355 O O . LEU A 1 171 ? -1.307 -4.735 -1.503 1.00 98.19 171 LEU A O 1
ATOM 1359 N N . VAL A 1 172 ? 0.347 -4.407 -2.988 1.00 97.50 172 VAL A N 1
ATOM 1360 C CA . VAL A 1 172 ? 1.259 -5.416 -2.448 1.00 97.50 172 VAL A CA 1
ATOM 1361 C C . VAL A 1 172 ? 2.417 -4.729 -1.738 1.00 97.50 172 VAL A C 1
ATOM 1363 O O . VAL A 1 172 ? 3.020 -3.783 -2.256 1.00 97.50 172 VAL A O 1
ATOM 1366 N N . ILE A 1 173 ? 2.714 -5.208 -0.535 1.00 97.38 173 ILE A N 1
ATOM 1367 C CA . ILE A 1 173 ? 3.799 -4.732 0.317 1.00 97.38 173 ILE A CA 1
ATOM 1368 C C . ILE A 1 173 ? 4.729 -5.913 0.571 1.00 97.38 173 ILE A C 1
ATOM 1370 O O . ILE A 1 173 ? 4.369 -6.844 1.286 1.00 97.38 173 ILE A O 1
ATOM 1374 N N . GLU A 1 174 ? 5.922 -5.862 -0.010 1.00 95.31 174 GLU A N 1
ATOM 1375 C CA . GLU A 1 174 ? 6.984 -6.848 0.182 1.00 95.31 174 GLU A CA 1
ATOM 1376 C C . GLU A 1 174 ? 7.890 -6.377 1.335 1.00 95.31 174 GLU A C 1
ATOM 1378 O O . GLU A 1 174 ? 8.432 -5.271 1.302 1.00 95.31 174 GLU A O 1
ATOM 1383 N N . LEU A 1 175 ? 8.044 -7.203 2.371 1.00 93.56 175 LEU A N 1
ATOM 1384 C CA . LEU A 1 175 ? 8.789 -6.932 3.613 1.00 93.56 175 LEU A CA 1
ATOM 1385 C C . LEU A 1 175 ? 9.977 -7.901 3.770 1.00 93.56 175 LEU A C 1
ATOM 1387 O O . LEU A 1 175 ? 10.321 -8.369 4.852 1.00 93.56 175 LEU A O 1
ATOM 1391 N N . PHE A 1 176 ? 10.615 -8.231 2.651 1.00 90.62 176 PHE A N 1
ATOM 1392 C CA . PHE A 1 176 ? 11.833 -9.036 2.591 1.00 90.62 176 PHE A CA 1
ATOM 1393 C C . PHE A 1 176 ? 12.864 -8.360 1.679 1.00 90.62 176 PHE A C 1
ATOM 1395 O O . PHE A 1 176 ? 12.536 -7.434 0.936 1.00 90.62 176 PHE A O 1
ATOM 1402 N N . SER A 1 177 ? 14.123 -8.814 1.716 1.00 89.19 177 SER A N 1
ATOM 1403 C CA . SER A 1 177 ? 15.226 -8.190 0.966 1.00 89.19 177 SER A CA 1
ATOM 1404 C C . SER A 1 177 ? 15.327 -6.685 1.282 1.00 89.19 177 SER A C 1
ATOM 1406 O O . SER A 1 177 ? 15.515 -6.317 2.438 1.00 89.19 177 SER A O 1
ATOM 1408 N N . ASN A 1 178 ? 15.174 -5.800 0.294 1.00 89.81 178 ASN A N 1
ATOM 1409 C CA . ASN A 1 178 ? 15.121 -4.349 0.492 1.00 89.81 178 ASN A CA 1
ATOM 1410 C C . ASN A 1 178 ? 13.706 -3.819 0.791 1.00 89.81 178 ASN A C 1
ATOM 1412 O O . ASN A 1 178 ? 13.561 -2.655 1.190 1.00 89.81 178 ASN A O 1
ATOM 1416 N N . GLY A 1 179 ? 12.687 -4.658 0.604 1.00 93.31 179 GLY A N 1
ATOM 1417 C CA . GLY A 1 179 ? 11.262 -4.360 0.682 1.00 93.31 179 GLY A CA 1
ATOM 1418 C C . GLY A 1 179 ? 10.740 -3.696 -0.588 1.00 93.31 179 GLY A C 1
ATOM 1419 O O . GLY A 1 179 ? 11.505 -3.114 -1.351 1.00 93.31 179 GLY A O 1
ATOM 1420 N N . ASN A 1 180 ? 9.441 -3.725 -0.841 1.00 95.88 180 ASN A N 1
ATOM 1421 C CA . ASN A 1 180 ? 8.863 -3.008 -1.972 1.00 95.88 180 ASN A CA 1
ATOM 1422 C C . ASN A 1 180 ? 7.393 -2.682 -1.724 1.00 95.88 180 ASN A C 1
ATOM 1424 O O . ASN A 1 180 ? 6.737 -3.289 -0.883 1.00 95.88 180 ASN A O 1
ATOM 1428 N N . ILE A 1 181 ? 6.880 -1.696 -2.453 1.00 97.50 181 ILE A N 1
ATOM 1429 C CA . ILE A 1 181 ? 5.452 -1.382 -2.478 1.00 97.50 181 ILE A CA 1
ATOM 1430 C C . ILE A 1 181 ? 5.051 -1.197 -3.932 1.00 97.50 181 ILE A C 1
ATOM 1432 O O . ILE A 1 181 ? 5.649 -0.398 -4.661 1.00 97.50 181 ILE A O 1
ATOM 1436 N N . LEU A 1 182 ? 4.022 -1.920 -4.342 1.00 96.94 182 LEU A N 1
ATOM 1437 C CA . LEU A 1 182 ? 3.513 -1.909 -5.704 1.00 96.94 182 LEU A CA 1
ATOM 1438 C C . LEU A 1 182 ? 1.991 -1.945 -5.709 1.00 96.94 182 LEU A C 1
ATOM 1440 O O . LEU A 1 182 ? 1.355 -2.514 -4.829 1.00 96.94 182 LEU A O 1
ATOM 1444 N N . LEU A 1 183 ? 1.416 -1.296 -6.710 1.00 98.06 183 LEU A N 1
ATOM 1445 C CA . LEU A 1 183 ? -0.013 -1.250 -6.939 1.00 98.06 183 LEU A CA 1
ATOM 1446 C C . LEU A 1 183 ? -0.310 -1.895 -8.282 1.00 98.06 183 LEU A C 1
ATOM 1448 O O . LEU A 1 183 ? 0.154 -1.413 -9.319 1.00 98.06 183 LEU A O 1
ATOM 1452 N N . CYS A 1 184 ? -1.118 -2.941 -8.251 1.00 97.62 184 CYS A N 1
ATOM 1453 C CA . CYS A 1 184 ? -1.613 -3.633 -9.424 1.00 97.62 184 CYS A CA 1
ATOM 1454 C C . CYS A 1 184 ? -3.057 -3.238 -9.722 1.00 97.62 184 CYS A C 1
ATOM 1456 O O . CYS A 1 184 ? -3.843 -2.971 -8.812 1.00 97.62 184 CYS A O 1
ATOM 1458 N N . ASP A 1 185 ? -3.398 -3.224 -11.006 1.00 95.62 185 ASP A N 1
ATOM 1459 C CA . ASP A 1 185 ? -4.758 -3.022 -11.499 1.00 95.62 185 ASP A CA 1
ATOM 1460 C C . ASP A 1 185 ? -5.373 -4.381 -11.852 1.00 95.62 185 ASP A C 1
ATOM 1462 O O . ASP A 1 185 ? -4.947 -5.042 -12.808 1.00 95.62 185 ASP A O 1
ATOM 1466 N N . ALA A 1 186 ? -6.373 -4.805 -11.078 1.00 91.00 186 ALA A N 1
ATOM 1467 C CA . ALA A 1 186 ? -7.027 -6.093 -11.277 1.00 91.00 186 ALA A CA 1
ATOM 1468 C C . ALA A 1 186 ? -7.829 -6.135 -12.585 1.00 91.00 186 ALA A C 1
ATOM 1470 O O . ALA A 1 186 ? -7.872 -7.172 -13.248 1.00 91.00 186 ALA A O 1
ATOM 1471 N N . GLY A 1 187 ? -8.372 -4.994 -13.027 1.00 88.88 187 GLY A N 1
ATOM 1472 C CA . GLY A 1 187 ? -9.051 -4.871 -14.321 1.00 88.88 187 GLY A CA 1
ATOM 1473 C C . GLY A 1 187 ? -8.109 -5.047 -15.515 1.00 88.88 187 GLY A C 1
ATOM 1474 O O . GLY A 1 187 ? -8.557 -5.319 -16.626 1.00 88.88 187 GLY A O 1
ATOM 1475 N N . ARG A 1 188 ? -6.795 -4.945 -15.290 1.00 90.00 188 ARG A N 1
ATOM 1476 C CA . ARG A 1 188 ? -5.741 -5.174 -16.287 1.00 90.00 188 ARG A CA 1
ATOM 1477 C C . ARG A 1 188 ? -4.950 -6.454 -16.008 1.00 90.00 188 ARG A C 1
ATOM 1479 O O . ARG A 1 188 ? -3.749 -6.500 -16.258 1.00 90.00 188 ARG A O 1
ATOM 1486 N N . GLY A 1 189 ? -5.601 -7.480 -15.457 1.00 89.19 189 GLY A N 1
ATOM 1487 C CA . GLY A 1 189 ? -4.974 -8.782 -15.206 1.00 89.19 189 GLY A CA 1
ATOM 1488 C C . GLY A 1 189 ? -3.866 -8.740 -14.148 1.00 89.19 189 GLY A C 1
ATOM 1489 O O . GLY A 1 189 ? -2.879 -9.465 -14.272 1.00 89.19 189 GLY A O 1
ATOM 1490 N N . ASN A 1 190 ? -4.009 -7.885 -13.129 1.00 91.81 190 ASN A N 1
ATOM 1491 C CA . ASN A 1 190 ? -3.005 -7.622 -12.088 1.00 91.81 190 ASN A CA 1
ATOM 1492 C C . ASN A 1 190 ? -1.678 -7.054 -12.627 1.00 91.81 190 ASN A C 1
ATOM 1494 O O . ASN A 1 190 ? -0.605 -7.298 -12.065 1.00 91.81 190 ASN A O 1
ATOM 1498 N N . ALA A 1 191 ? -1.743 -6.269 -13.705 1.00 94.50 191 ALA A N 1
ATOM 1499 C CA . ALA A 1 191 ? -0.600 -5.511 -14.199 1.00 94.50 191 ALA A CA 1
ATOM 1500 C C . ALA A 1 191 ? -0.185 -4.417 -13.203 1.00 94.50 191 ALA A C 1
ATOM 1502 O O . ALA A 1 191 ? -1.030 -3.708 -12.652 1.00 94.50 191 ALA A O 1
ATOM 1503 N N . ILE A 1 192 ? 1.121 -4.245 -13.006 1.00 96.12 192 ILE A N 1
ATOM 1504 C CA . ILE A 1 192 ? 1.703 -3.238 -12.115 1.00 96.12 192 ILE A CA 1
ATOM 1505 C C . ILE A 1 192 ? 1.451 -1.839 -12.706 1.00 96.12 192 ILE A C 1
ATOM 1507 O O . ILE A 1 192 ? 2.023 -1.485 -13.740 1.00 96.12 192 ILE A O 1
ATOM 1511 N N . ASP A 1 193 ? 0.625 -1.013 -12.054 1.00 95.00 193 ASP A N 1
ATOM 1512 C CA . ASP A 1 193 ? 0.388 0.389 -12.447 1.00 95.00 193 ASP A CA 1
ATOM 1513 C C . ASP A 1 193 ? 1.359 1.348 -11.749 1.00 95.00 193 ASP A C 1
ATOM 1515 O O . ASP A 1 193 ? 1.878 2.272 -12.380 1.00 95.00 193 ASP A O 1
ATOM 1519 N N . VAL A 1 194 ? 1.644 1.125 -10.463 1.00 96.25 194 VAL A N 1
ATOM 1520 C CA . VAL A 1 194 ? 2.545 1.969 -9.660 1.00 96.25 194 VAL A CA 1
ATOM 1521 C C . VAL A 1 194 ? 3.556 1.087 -8.938 1.00 96.25 194 VAL A C 1
ATOM 1523 O O . VAL A 1 194 ? 3.201 0.038 -8.416 1.00 96.25 194 VAL A O 1
ATOM 1526 N N . LEU A 1 195 ? 4.818 1.512 -8.894 1.00 95.44 195 LEU A N 1
ATOM 1527 C CA . LEU A 1 195 ? 5.911 0.735 -8.314 1.00 95.44 195 LEU A CA 1
ATOM 1528 C C . LEU A 1 195 ? 6.891 1.661 -7.596 1.00 95.44 195 LEU A C 1
ATOM 1530 O O . LEU A 1 195 ? 7.298 2.677 -8.166 1.00 95.44 195 LEU A O 1
ATOM 1534 N N . TYR A 1 196 ? 7.263 1.317 -6.362 1.00 95.44 196 TYR A N 1
ATOM 1535 C CA . TYR A 1 196 ? 8.210 2.108 -5.581 1.00 95.44 196 TYR A CA 1
ATOM 1536 C C . TYR A 1 196 ? 9.646 1.928 -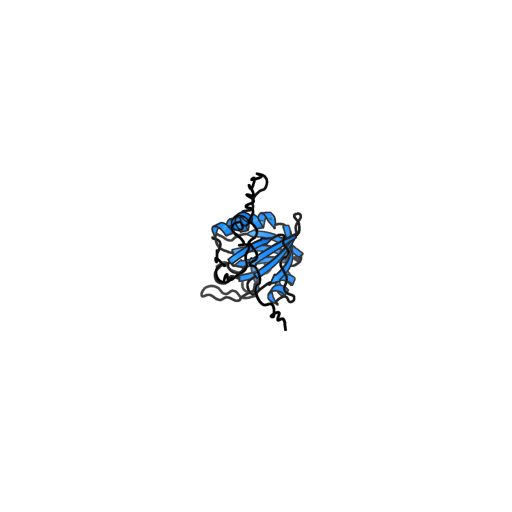6.082 1.00 95.44 196 TYR A C 1
ATOM 1538 O O . TYR A 1 196 ? 10.339 2.918 -6.331 1.00 95.44 196 TYR A O 1
ATOM 1546 N N . ARG A 1 197 ? 10.083 0.679 -6.286 1.00 91.56 197 ARG A N 1
ATOM 1547 C CA . ARG A 1 197 ? 11.381 0.354 -6.890 1.00 91.56 197 ARG A CA 1
ATOM 1548 C C . ARG A 1 197 ? 11.250 -0.702 -7.975 1.00 91.56 197 ARG A C 1
ATOM 1550 O O . ARG A 1 197 ? 10.578 -1.710 -7.784 1.00 91.56 197 ARG A O 1
ATOM 1557 N N . LYS A 1 198 ? 11.923 -0.454 -9.102 1.00 89.94 198 LYS A N 1
ATOM 1558 C CA . LYS A 1 198 ? 12.157 -1.465 -10.136 1.00 89.94 198 LYS A CA 1
ATOM 1559 C C . LYS A 1 198 ? 13.214 -2.428 -9.627 1.00 89.94 198 LYS A C 1
ATOM 1561 O O . LYS A 1 198 ? 14.269 -1.978 -9.185 1.00 89.94 198 LYS A O 1
ATOM 1566 N N . GLU A 1 199 ? 12.935 -3.715 -9.721 1.00 88.25 199 GLU A N 1
ATOM 1567 C CA . GLU A 1 199 ? 13.861 -4.768 -9.320 1.00 88.25 199 GLU A CA 1
ATOM 1568 C C . GLU A 1 199 ? 13.843 -5.852 -10.396 1.00 88.25 199 GLU A C 1
ATOM 1570 O O . GLU A 1 199 ? 12.792 -6.171 -10.947 1.00 88.25 199 GLU A O 1
ATOM 1575 N N . SER A 1 200 ? 15.020 -6.360 -10.748 1.00 86.38 200 SER A N 1
ATOM 1576 C CA . SER A 1 200 ? 15.185 -7.401 -11.758 1.00 86.38 200 SER A CA 1
ATOM 1577 C C . SER A 1 200 ? 16.053 -8.495 -11.164 1.00 86.38 200 SER A C 1
ATOM 1579 O O . SER A 1 200 ? 17.177 -8.243 -10.730 1.00 86.38 200 SER A O 1
ATOM 1581 N N . TRP A 1 201 ? 15.520 -9.706 -11.166 1.00 86.00 201 TRP A N 1
ATOM 1582 C CA . TRP A 1 201 ? 16.220 -10.944 -10.855 1.00 86.00 201 TRP A CA 1
ATOM 1583 C C . TRP A 1 201 ? 16.364 -11.769 -12.134 1.00 86.00 201 TRP A C 1
ATOM 1585 O O . TRP A 1 201 ? 15.933 -11.340 -13.203 1.00 86.00 201 TRP A O 1
ATOM 1595 N N . ARG A 1 202 ? 16.985 -12.950 -12.037 1.00 83.25 202 ARG A N 1
ATOM 1596 C CA . ARG A 1 202 ? 17.131 -13.848 -13.194 1.00 83.25 202 ARG A CA 1
ATOM 1597 C C . ARG A 1 202 ? 15.779 -14.327 -13.721 1.00 83.25 202 ARG A C 1
ATOM 1599 O O . ARG A 1 202 ? 15.589 -14.350 -14.928 1.00 83.25 202 ARG A O 1
ATOM 1606 N N . ASP A 1 203 ? 14.859 -14.642 -12.812 1.00 81.81 203 ASP A N 1
ATOM 1607 C CA . ASP A 1 203 ? 13.596 -15.311 -13.145 1.00 81.81 203 ASP A CA 1
ATOM 1608 C C . ASP A 1 203 ? 12.373 -14.374 -13.086 1.00 81.81 203 ASP A C 1
ATOM 1610 O O . ASP A 1 203 ? 11.261 -14.776 -13.420 1.00 81.81 203 ASP A O 1
ATOM 1614 N N . ARG A 1 204 ? 12.555 -13.114 -12.656 1.00 84.81 204 ARG A N 1
ATOM 1615 C CA . ARG A 1 204 ? 11.463 -12.158 -12.396 1.00 84.81 204 ARG A CA 1
ATOM 1616 C C . ARG A 1 204 ? 11.911 -10.718 -12.620 1.00 84.81 204 ARG A C 1
ATOM 1618 O O . ARG A 1 204 ? 12.963 -10.315 -12.131 1.00 84.81 204 ARG A O 1
ATOM 1625 N N . GLU A 1 205 ? 11.072 -9.913 -13.266 1.00 88.69 205 GLU A N 1
ATOM 1626 C CA . GLU A 1 205 ? 11.254 -8.461 -13.379 1.00 88.69 205 GLU A CA 1
ATOM 1627 C C . GLU A 1 205 ? 10.027 -7.730 -12.818 1.00 88.69 205 GLU A C 1
ATOM 1629 O O . GLU A 1 205 ? 8.889 -7.987 -13.208 1.00 88.69 205 GLU A O 1
ATOM 1634 N N . LEU A 1 206 ? 10.253 -6.789 -11.901 1.00 91.69 206 LEU A N 1
ATOM 1635 C CA . LEU A 1 206 ? 9.237 -5.866 -11.409 1.00 91.69 206 LEU A CA 1
ATOM 1636 C C . LEU A 1 206 ? 9.311 -4.560 -12.191 1.00 91.69 206 LEU A C 1
ATOM 1638 O O . LEU A 1 206 ? 10.159 -3.693 -11.948 1.00 91.69 206 LEU A O 1
ATOM 1642 N N . LYS A 1 207 ? 8.369 -4.402 -13.121 1.00 92.88 207 LYS A N 1
ATOM 1643 C CA . LYS A 1 207 ? 8.263 -3.232 -13.987 1.00 92.88 207 LYS A CA 1
ATOM 1644 C C . LYS A 1 207 ? 6.808 -2.867 -14.246 1.00 92.88 207 LYS A C 1
ATOM 1646 O O . LYS A 1 207 ? 5.924 -3.713 -14.306 1.00 92.88 207 LYS A O 1
ATOM 1651 N N . ARG A 1 208 ? 6.558 -1.568 -14.415 1.00 93.56 208 ARG A N 1
ATOM 1652 C CA . ARG A 1 208 ? 5.232 -1.050 -14.763 1.00 93.56 208 ARG A CA 1
ATOM 1653 C C . ARG A 1 208 ? 4.740 -1.665 -16.077 1.00 93.56 208 ARG A C 1
ATOM 1655 O O . ARG A 1 208 ? 5.468 -1.633 -17.064 1.00 93.56 208 ARG A O 1
ATOM 1662 N N . GLY A 1 209 ? 3.489 -2.113 -16.087 1.00 91.94 209 GLY A N 1
ATOM 1663 C CA . GLY A 1 209 ? 2.832 -2.744 -17.231 1.00 91.94 209 GLY A CA 1
ATOM 1664 C C . GLY A 1 209 ? 2.912 -4.268 -17.224 1.00 91.94 209 GLY A C 1
ATOM 1665 O O . GLY A 1 209 ? 2.028 -4.898 -17.794 1.00 91.94 209 GLY A O 1
ATOM 1666 N N . GLU A 1 210 ? 3.894 -4.843 -16.530 1.00 91.62 210 GLU A N 1
ATOM 1667 C CA . GLU A 1 210 ? 4.023 -6.292 -16.391 1.00 91.62 210 GLU A CA 1
ATOM 1668 C C . GLU A 1 210 ? 3.060 -6.837 -15.341 1.00 91.62 210 GLU A C 1
ATOM 1670 O O . GLU A 1 210 ? 2.682 -6.143 -14.390 1.00 91.62 210 GLU A O 1
ATOM 1675 N N . ARG A 1 211 ? 2.666 -8.100 -15.505 1.00 92.94 211 ARG A N 1
ATOM 1676 C CA . ARG A 1 211 ? 1.860 -8.810 -14.512 1.00 92.94 211 ARG A CA 1
ATOM 1677 C C . ARG A 1 211 ? 2.700 -9.075 -13.268 1.00 92.94 211 ARG A C 1
ATOM 1679 O O . ARG A 1 211 ? 3.805 -9.600 -13.362 1.00 92.94 211 ARG A O 1
ATOM 1686 N N . TYR A 1 212 ? 2.151 -8.762 -12.098 1.00 92.12 212 TYR A N 1
ATOM 1687 C CA . TYR A 1 212 ? 2.795 -9.143 -10.848 1.00 92.12 212 TYR A CA 1
ATOM 1688 C C . TYR A 1 212 ? 2.708 -10.657 -10.632 1.00 92.12 212 TYR A C 1
ATOM 1690 O O . TYR A 1 212 ? 1.630 -11.251 -10.721 1.00 92.12 212 TYR A O 1
ATOM 1698 N N . ILE A 1 213 ? 3.854 -11.258 -10.330 1.00 90.25 213 ILE A N 1
ATOM 1699 C CA . ILE A 1 213 ? 4.001 -12.659 -9.939 1.00 90.25 213 ILE A CA 1
ATOM 1700 C C . ILE A 1 213 ? 4.626 -12.646 -8.545 1.00 90.25 213 ILE A C 1
ATOM 1702 O O . ILE A 1 213 ? 5.544 -11.853 -8.303 1.00 90.25 213 ILE A O 1
ATOM 1706 N N . LEU A 1 214 ? 4.095 -13.464 -7.636 1.00 89.69 214 LEU A N 1
ATOM 1707 C CA . LEU A 1 214 ? 4.681 -13.670 -6.311 1.00 89.69 214 LEU A CA 1
ATOM 1708 C C . LEU A 1 214 ? 6.115 -14.223 -6.453 1.00 89.69 214 LEU A C 1
ATOM 1710 O O . LEU A 1 214 ? 6.403 -14.847 -7.477 1.00 89.69 214 LEU A O 1
ATOM 1714 N N . PRO A 1 215 ? 7.023 -13.892 -5.522 1.00 84.69 215 PRO A N 1
ATOM 1715 C CA . PRO A 1 215 ? 8.398 -14.383 -5.555 1.00 84.69 215 PRO A CA 1
ATOM 1716 C C . PRO A 1 215 ? 8.509 -15.906 -5.383 1.00 84.69 215 PRO A C 1
ATOM 1718 O O . PRO A 1 215 ? 7.495 -16.565 -5.062 1.00 84.69 215 PRO A O 1
#

Sequence (215 aa):
MLLSPPVIILSSPVPPLPVSFFSCSISFSTSSRVSLMSVVFTAIFIPSHPNNLNITNLTYSMQLADLEYFYIAKEMNGRFKGSRIGKIYQVTKKVFKMQVSNEDGKFTILIQLPDYITYTRRDVPSPESPSNFIMALRKRLTNGVIESIEQPGFERILIFNISAHGHAYTLVIELFSNGNILLCDAGRGNAIDVLYRKESWRDRELKRGERYILP

Foldseek 3Di:
DDDDDDDDDDDDDDDDDDDDDDDDPDDDDPDDDDQPLNVVVPPDDDPPDDDDDPPVPPPPLPQDFLVVVQSVQVVCFVVAAFWFWAAKAAADLQWIWIWTADPVGIKIWIGGAQRDIDMDPDDDDGDPDGDPLSVQCCVWRHRKGFNGWDDDDSFSKIWTFIGGPNWTKIWIWHNPDRIWTFIFTVVLVRFTQGTSDWDDDPVDTDDGRDHDDDD

Radius of gyration: 25.73 Å; chains: 1; bounding box: 63×71×79 Å